Protein AF-A0A1E5FD04-F1 (afdb_monomer)

Mean predicted aligned error: 18.06 Å

InterPro domains:
  IPR021104 KfrA, N-terminal DNA-binding domain [PF11740] (7-136)

Organism: NCBI:txid1191305

Solvent-accessible surface area (backbone atoms only — not comparable to full-atom values): 16686 Å² total; per-residue (Å²): 129,66,72,65,68,53,42,54,55,51,43,50,54,46,50,54,34,49,75,72,72,44,88,79,41,70,70,60,52,45,73,80,35,87,91,57,89,51,6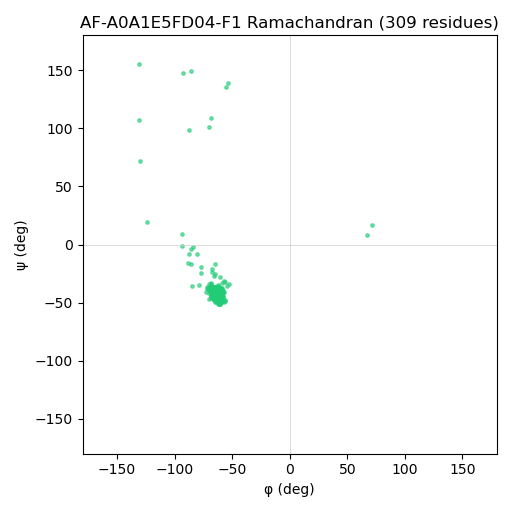4,70,62,50,44,52,41,50,51,48,44,48,51,51,48,54,48,49,51,51,48,50,44,63,72,67,73,54,55,72,69,55,55,52,52,49,50,53,48,50,52,50,51,51,51,51,50,51,52,50,53,48,50,52,51,50,51,51,48,53,52,50,53,52,51,50,54,52,49,52,55,50,50,55,49,48,54,54,50,52,53,52,52,53,50,50,54,52,52,52,53,50,53,52,50,54,49,55,50,50,51,54,53,49,52,53,50,50,53,52,50,52,53,54,50,52,51,51,54,50,52,52,51,53,52,48,55,50,52,52,50,52,50,53,52,52,49,53,51,50,54,50,50,53,52,52,47,55,55,49,52,55,50,50,53,53,51,50,53,51,53,52,52,51,52,53,51,50,51,53,49,52,54,51,50,53,50,52,51,53,51,51,51,52,50,51,52,50,51,54,51,52,50,55,51,48,55,51,50,51,54,51,50,56,50,48,52,53,51,49,52,53,49,53,53,50,48,53,53,51,48,51,53,49,52,53,49,50,50,51,49,53,51,53,51,49,53,50,51,50,52,50,51,51,50,50,52,50,51,52,53,48,54,53,50,52,53,50,51,54,52,50,52,59,53,52,62,64,65,67,79,80,121

pLDDT: mean 87.4, std 12.25, range [48.84, 98.62]

Sequence (311 aa):
MSTDRMQERVNEICNDLYSKGEKVSVRVILTYLPDVSSTSTVHKYYANWRKELEANEKSLYDKLGFSSEFTQMFMKEISRFSVEAEQRYKGIAEEANEQRDAAIDELSKMEDRLHKQNAVVEQQGKDITQLKGELTQRERTHEAEMSKLEQSQHVLVTELRQRITQLEKELTESTRTNETLRTELAKSELKLESNQDYVNEVKAKQQALEEQSSTLQSENQSLSQQVTKLSTQLEGSTSVVSTLEKRVTDFETQHTALQSRATEMETHYKATLSELSEAKSQLQNQSQKIGSLEEINQQHKRYIDKLEEAS

Structure (mmCIF, N/CA/C/O backbone):
data_AF-A0A1E5FD04-F1
#
_entry.id   AF-A0A1E5FD04-F1
#
loop_
_atom_site.group_PDB
_atom_site.id
_atom_site.type_symbol
_atom_site.label_atom_id
_atom_site.label_alt_id
_atom_site.label_comp_id
_atom_site.label_asym_id
_atom_site.label_entity_id
_atom_site.label_seq_id
_atom_site.pdbx_PDB_ins_code
_atom_site.Cartn_x
_atom_site.Cartn_y
_atom_site.Cartn_z
_atom_site.occupancy
_atom_site.B_iso_or_equiv
_atom_site.auth_seq_id
_atom_site.auth_comp_id
_atom_site.auth_asym_id
_atom_site.auth_atom_id
_atom_site.pdbx_PDB_model_num
ATOM 1 N N . MET A 1 1 ? 95.050 35.439 -114.264 1.00 48.84 1 MET A N 1
ATOM 2 C CA . MET A 1 1 ? 94.947 34.039 -113.796 1.00 48.84 1 MET A CA 1
ATOM 3 C C . MET A 1 1 ? 95.128 33.132 -115.001 1.00 48.84 1 MET A C 1
ATOM 5 O O . MET A 1 1 ? 94.487 33.410 -116.008 1.00 48.84 1 MET A O 1
ATOM 9 N N . SER A 1 2 ? 96.007 32.124 -114.937 1.00 51.72 2 SER A N 1
ATOM 10 C CA . SER A 1 2 ? 96.140 31.130 -116.016 1.00 51.72 2 SER A CA 1
ATOM 11 C C . SER A 1 2 ? 94.789 30.482 -116.299 1.00 51.72 2 SER A C 1
ATOM 13 O O . SER A 1 2 ? 94.072 30.128 -115.364 1.00 51.72 2 SER A O 1
ATOM 15 N N . THR A 1 3 ? 94.448 30.348 -117.576 1.00 60.03 3 THR A N 1
ATOM 16 C CA . THR A 1 3 ? 93.166 29.820 -118.063 1.00 60.03 3 THR A CA 1
ATOM 17 C C . THR A 1 3 ? 92.856 28.406 -117.556 1.00 60.03 3 THR A C 1
ATOM 19 O O . THR A 1 3 ? 91.694 28.127 -117.279 1.00 60.03 3 THR A O 1
ATOM 22 N N . ASP A 1 4 ? 93.870 27.563 -117.324 1.00 62.56 4 ASP A N 1
ATOM 23 C CA . ASP A 1 4 ? 93.690 26.193 -116.802 1.00 62.56 4 ASP A CA 1
ATOM 24 C C . ASP A 1 4 ? 93.171 26.148 -115.362 1.00 62.56 4 ASP A C 1
ATOM 26 O O . ASP A 1 4 ? 92.259 25.390 -115.045 1.00 62.56 4 ASP A O 1
ATOM 30 N N . ARG A 1 5 ? 93.660 27.042 -114.494 1.00 76.19 5 ARG A N 1
ATOM 31 C CA . ARG A 1 5 ? 93.295 27.054 -113.066 1.00 76.19 5 ARG A CA 1
ATOM 32 C C . ARG A 1 5 ? 91.824 27.429 -112.831 1.00 76.19 5 ARG A C 1
ATOM 34 O O . ARG A 1 5 ? 91.272 27.161 -111.769 1.00 76.19 5 ARG A O 1
ATOM 41 N N . MET A 1 6 ? 91.195 28.088 -113.809 1.00 74.81 6 MET A N 1
ATOM 42 C CA . MET A 1 6 ? 89.772 28.439 -113.771 1.00 74.81 6 MET A CA 1
ATOM 43 C C . MET A 1 6 ? 88.882 27.291 -114.275 1.00 74.81 6 MET A C 1
ATOM 45 O O . MET A 1 6 ? 87.804 27.091 -113.721 1.00 74.81 6 MET A O 1
ATOM 49 N N . GLN A 1 7 ? 89.329 26.520 -115.275 1.00 79.38 7 GLN A N 1
ATOM 50 C CA . GLN A 1 7 ? 88.619 25.321 -115.744 1.00 79.38 7 GLN A CA 1
ATOM 51 C C . GLN A 1 7 ? 88.549 24.259 -114.635 1.00 79.38 7 GLN A C 1
ATOM 53 O O . GLN A 1 7 ? 87.472 23.727 -114.391 1.00 79.38 7 GLN A O 1
ATOM 58 N N . GLU A 1 8 ? 89.646 24.011 -113.910 1.00 79.62 8 GLU A N 1
ATOM 59 C CA . GLU A 1 8 ? 89.679 23.047 -112.793 1.00 79.62 8 GLU A CA 1
ATOM 60 C C . GLU A 1 8 ? 88.686 23.403 -111.679 1.00 79.62 8 GLU A C 1
ATOM 62 O O . GLU A 1 8 ? 87.905 22.561 -111.247 1.00 79.62 8 GLU A O 1
ATOM 67 N N . ARG A 1 9 ? 88.638 24.677 -111.271 1.00 81.00 9 ARG A N 1
ATOM 68 C CA . ARG A 1 9 ? 87.737 25.141 -110.206 1.00 81.00 9 ARG A CA 1
ATOM 69 C C . ARG A 1 9 ? 86.262 25.064 -110.612 1.00 81.00 9 ARG A C 1
ATOM 71 O O . ARG A 1 9 ? 85.412 24.721 -109.796 1.00 81.00 9 ARG A O 1
ATOM 78 N N . VAL A 1 10 ? 85.949 25.362 -111.877 1.00 81.88 10 VAL A N 1
ATOM 79 C CA . VAL A 1 10 ? 84.596 25.161 -112.422 1.00 81.88 10 VAL A CA 1
ATOM 80 C C . VAL A 1 10 ? 84.256 23.669 -112.463 1.00 81.88 10 VAL A C 1
ATOM 82 O O . VAL A 1 10 ? 83.154 23.310 -112.059 1.00 81.88 10 VAL A O 1
ATOM 85 N N . ASN A 1 11 ? 85.189 22.804 -112.871 1.00 82.94 11 ASN A N 1
ATOM 86 C CA . ASN A 1 11 ? 84.992 21.353 -112.893 1.00 82.94 11 ASN A CA 1
ATOM 87 C C . ASN A 1 11 ? 84.735 20.787 -111.484 1.00 82.94 11 ASN A C 1
ATOM 89 O O . ASN A 1 11 ? 83.821 19.985 -111.322 1.00 82.94 11 ASN A O 1
ATOM 93 N N . GLU A 1 12 ? 85.475 21.224 -110.461 1.00 83.25 12 GLU A N 1
ATOM 94 C CA . GLU A 1 12 ? 85.270 20.811 -109.062 1.00 83.25 12 GLU A CA 1
ATOM 95 C C . GLU A 1 12 ? 83.881 21.190 -108.538 1.00 83.25 12 GLU A C 1
ATOM 97 O O . GLU A 1 12 ? 83.176 20.338 -108.001 1.00 83.25 12 GLU A O 1
ATOM 102 N N . ILE A 1 13 ? 83.455 22.441 -108.748 1.00 81.81 13 ILE A N 1
ATOM 103 C CA . ILE A 1 13 ? 82.122 22.912 -108.336 1.00 81.81 13 ILE A CA 1
ATOM 104 C C . ILE A 1 13 ? 81.032 22.122 -109.063 1.00 81.81 13 ILE A C 1
ATOM 106 O O . ILE A 1 13 ? 80.048 21.704 -108.455 1.00 81.81 13 ILE A O 1
ATOM 110 N N . CYS A 1 14 ? 81.199 21.901 -110.368 1.00 81.94 14 CYS A N 1
ATOM 111 C CA . CYS A 1 14 ? 80.221 21.153 -111.144 1.00 81.94 14 CYS A CA 1
ATOM 112 C C . CYS A 1 14 ? 80.163 19.678 -110.718 1.00 81.94 14 CYS A C 1
ATOM 114 O O . CYS A 1 14 ? 79.067 19.134 -110.625 1.00 81.94 14 CYS A O 1
ATOM 116 N N . ASN A 1 15 ? 81.299 19.049 -110.402 1.00 82.12 15 ASN A N 1
ATOM 117 C CA . ASN A 1 15 ? 81.352 17.671 -109.911 1.00 82.12 15 ASN A CA 1
ATOM 118 C C . ASN A 1 15 ? 80.729 17.526 -108.512 1.00 82.12 15 ASN A C 1
ATOM 120 O O . ASN A 1 15 ? 79.992 16.568 -108.286 1.00 82.12 15 ASN A O 1
ATOM 124 N N . ASP A 1 16 ? 80.968 18.469 -107.594 1.00 82.44 16 ASP A N 1
ATOM 125 C CA . ASP A 1 16 ? 80.357 18.465 -106.255 1.00 82.44 16 ASP A CA 1
ATOM 126 C C . ASP A 1 16 ? 78.828 18.586 -106.345 1.00 82.44 16 ASP A C 1
ATOM 128 O O . ASP A 1 16 ? 78.103 17.741 -105.816 1.00 82.44 16 ASP A O 1
ATOM 132 N N . LEU A 1 17 ? 78.331 19.564 -107.111 1.00 80.50 17 LEU A N 1
ATOM 133 C CA . LEU A 1 17 ? 76.895 19.744 -107.353 1.00 80.50 17 LEU A CA 1
ATOM 134 C C . LEU A 1 17 ? 76.267 18.527 -108.052 1.00 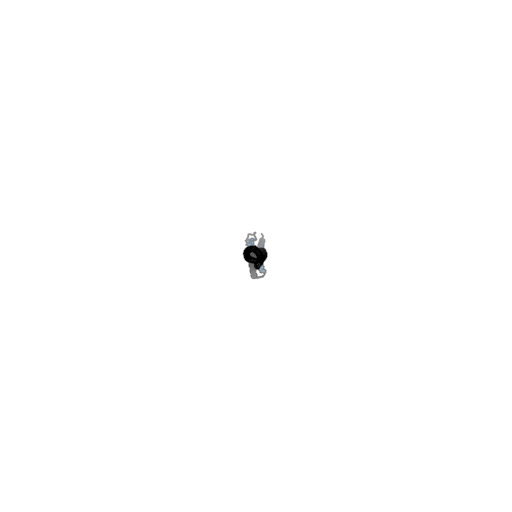80.50 17 LEU A C 1
ATOM 136 O O . LEU A 1 17 ? 75.174 18.099 -107.680 1.00 80.50 17 LEU A O 1
ATOM 140 N N . TYR A 1 18 ? 76.968 17.934 -109.024 1.00 80.44 18 TYR A N 1
ATOM 141 C CA . TYR A 1 18 ? 76.504 16.735 -109.724 1.00 80.44 18 TYR A CA 1
ATOM 142 C C . TYR A 1 18 ? 76.426 15.519 -108.788 1.00 80.44 18 TYR A C 1
ATOM 144 O O . TYR A 1 18 ? 75.428 14.802 -108.799 1.00 80.44 18 TYR A O 1
ATOM 152 N N . SER A 1 19 ? 77.425 15.319 -107.918 1.00 74.62 19 SER A N 1
ATOM 153 C CA . SER A 1 19 ? 77.452 14.211 -106.948 1.00 74.62 19 SER A CA 1
ATOM 154 C C . SER A 1 19 ? 76.363 14.299 -105.873 1.00 74.62 19 SER A C 1
ATOM 156 O O . SER A 1 19 ? 75.902 13.272 -105.378 1.00 74.62 19 SER A O 1
ATOM 158 N N . LYS A 1 20 ? 75.907 15.514 -105.550 1.00 74.94 20 LYS A N 1
ATOM 159 C CA . LYS A 1 20 ? 74.798 15.776 -104.618 1.00 74.94 20 LYS A CA 1
ATOM 160 C C . LYS A 1 20 ? 73.419 15.679 -105.282 1.00 74.94 20 LYS A C 1
ATOM 162 O O . LYS A 1 20 ? 72.409 15.836 -104.604 1.00 74.94 20 LYS A O 1
ATOM 167 N N . GLY A 1 21 ? 73.363 15.419 -106.593 1.00 66.81 21 GLY A N 1
ATOM 168 C CA . GLY A 1 21 ? 72.117 15.350 -107.359 1.00 66.81 21 GLY A CA 1
ATOM 169 C C . GLY A 1 21 ? 71.446 16.712 -107.583 1.00 66.81 21 GLY A C 1
ATOM 170 O O . GLY A 1 21 ? 70.268 16.767 -107.939 1.00 66.81 21 GLY A O 1
ATOM 171 N N . GLU A 1 22 ? 72.171 17.818 -107.387 1.00 73.94 22 GLU A N 1
ATOM 172 C CA . GLU A 1 22 ? 71.657 19.175 -107.575 1.00 73.94 22 GLU A CA 1
ATOM 173 C C . GLU A 1 22 ? 71.786 19.640 -109.039 1.00 73.94 22 GLU A C 1
ATOM 175 O O . GLU A 1 22 ? 72.696 19.256 -109.779 1.00 73.94 22 GLU A O 1
ATOM 180 N N . LYS A 1 23 ? 70.868 20.507 -109.497 1.00 74.81 23 LYS A N 1
ATOM 181 C CA . LYS A 1 23 ? 70.876 21.009 -110.884 1.00 74.81 23 LYS A CA 1
ATOM 182 C C . LYS A 1 23 ? 72.047 21.966 -111.130 1.00 74.81 23 LYS A C 1
ATOM 184 O O . LYS A 1 23 ? 71.959 23.163 -110.846 1.00 74.81 23 LYS A O 1
ATOM 189 N N . VAL A 1 24 ? 73.100 21.461 -111.771 1.00 77.88 24 VAL A N 1
ATOM 190 C CA . VAL A 1 24 ? 74.251 22.261 -112.212 1.00 77.88 24 VAL A CA 1
ATOM 191 C C . VAL A 1 24 ? 73.840 23.222 -113.338 1.00 77.88 24 VAL A C 1
ATOM 193 O O . VAL A 1 24 ? 73.587 22.808 -114.471 1.00 77.88 24 VAL A O 1
ATOM 196 N N . SER A 1 25 ? 73.784 24.524 -113.050 1.00 80.62 25 SER A N 1
ATOM 197 C CA . SER A 1 25 ? 73.527 25.579 -114.042 1.00 80.62 25 SER A CA 1
ATOM 198 C C . SER A 1 25 ? 74.548 26.707 -113.925 1.00 80.62 25 SER A C 1
ATOM 200 O O . SER A 1 25 ? 75.080 26.954 -112.845 1.00 80.62 25 SER A O 1
ATOM 202 N N . VAL A 1 26 ? 74.778 27.453 -115.013 1.00 77.75 26 VAL A N 1
ATOM 203 C CA . VAL A 1 26 ? 75.724 28.592 -115.042 1.00 77.75 26 VAL A CA 1
ATOM 204 C C . VAL A 1 26 ? 75.445 29.598 -113.919 1.00 77.75 26 VAL A C 1
ATOM 206 O O . VAL A 1 26 ? 76.372 30.163 -113.346 1.00 77.75 26 VAL A O 1
ATOM 209 N N . ARG A 1 27 ? 74.169 29.778 -113.554 1.00 76.31 27 ARG A N 1
ATOM 210 C CA . ARG A 1 27 ? 73.739 30.678 -112.477 1.00 76.31 27 ARG A CA 1
ATOM 211 C C . ARG A 1 27 ? 74.140 30.177 -111.088 1.00 76.31 27 ARG A C 1
ATOM 213 O O . ARG A 1 27 ? 74.561 30.983 -110.269 1.00 76.31 27 ARG A O 1
ATOM 220 N N . VAL A 1 28 ? 74.029 28.870 -110.851 1.00 78.94 28 VAL A N 1
ATOM 221 C CA . VAL A 1 28 ? 74.454 28.225 -109.596 1.00 78.94 28 VAL A CA 1
ATOM 222 C C . VAL A 1 28 ? 75.982 28.206 -109.506 1.00 78.94 28 VAL A C 1
ATOM 224 O O . VAL A 1 28 ? 76.549 28.473 -108.458 1.00 78.94 28 VAL A O 1
ATOM 227 N N . ILE A 1 29 ? 76.691 28.001 -110.615 1.00 79.38 29 ILE A N 1
ATOM 228 C CA . ILE A 1 29 ? 78.162 28.036 -110.617 1.00 79.38 29 ILE A CA 1
ATOM 229 C C . ILE A 1 29 ? 78.684 29.445 -110.291 1.00 79.38 29 ILE A C 1
ATOM 231 O O . ILE A 1 29 ? 79.629 29.587 -109.517 1.00 79.38 29 ILE A O 1
ATOM 235 N N . LEU A 1 30 ? 78.039 30.494 -110.819 1.00 77.81 30 LEU A N 1
ATOM 236 C CA . LEU A 1 30 ? 78.362 31.892 -110.505 1.00 77.81 30 LEU A CA 1
ATOM 237 C C . LEU A 1 30 ? 78.226 32.214 -109.006 1.00 77.81 30 LEU A C 1
ATOM 239 O O . LEU A 1 30 ? 79.017 33.002 -108.497 1.00 77.81 30 LEU A O 1
ATOM 243 N N . THR A 1 31 ? 77.291 31.588 -108.274 1.00 79.75 31 THR A N 1
ATOM 244 C CA . THR A 1 31 ? 77.178 31.799 -106.816 1.00 79.75 31 THR A CA 1
ATOM 245 C C . THR A 1 31 ? 78.364 31.246 -106.023 1.00 79.75 31 THR A C 1
ATOM 247 O O . THR A 1 31 ? 78.657 31.763 -104.949 1.00 79.75 31 THR A O 1
ATOM 250 N N . TYR A 1 32 ? 79.094 30.264 -106.560 1.00 77.12 32 TYR A N 1
ATOM 251 C CA . TYR A 1 32 ? 80.305 29.708 -105.942 1.00 77.12 32 TYR A CA 1
ATOM 252 C C . TYR A 1 32 ? 81.606 30.377 -106.439 1.00 77.12 32 TYR A C 1
ATOM 254 O O . TYR A 1 32 ? 82.693 30.043 -105.965 1.00 77.12 32 TYR A O 1
ATOM 262 N N . LEU A 1 33 ? 81.514 31.341 -107.369 1.00 75.62 33 LEU A N 1
ATOM 263 C CA . LEU A 1 33 ? 82.644 32.078 -107.952 1.00 75.62 33 LEU A CA 1
ATOM 264 C C . LEU A 1 33 ? 82.407 33.602 -107.909 1.00 75.62 33 LEU A C 1
ATOM 266 O O . LEU A 1 33 ? 82.208 34.225 -108.954 1.00 75.62 33 LEU A O 1
ATOM 270 N N . PRO A 1 34 ? 82.475 34.236 -106.722 1.00 71.62 34 PRO A N 1
ATOM 271 C CA . PRO A 1 34 ? 82.246 35.678 -106.572 1.00 71.62 34 PRO A CA 1
ATOM 272 C C . PRO A 1 34 ? 83.293 36.554 -107.290 1.00 71.62 34 PRO A C 1
ATOM 274 O O . PRO A 1 34 ? 83.047 37.730 -107.546 1.00 71.62 34 PRO A O 1
ATOM 277 N N . ASP A 1 35 ? 84.438 35.977 -107.663 1.00 69.44 35 ASP A N 1
ATOM 278 C CA . ASP A 1 35 ? 85.591 36.678 -108.243 1.00 69.44 35 ASP A CA 1
ATOM 279 C C . ASP A 1 35 ? 85.493 36.861 -109.777 1.00 69.44 35 ASP A C 1
ATOM 281 O O . ASP A 1 35 ? 86.373 37.464 -110.396 1.00 69.44 35 ASP A O 1
ATOM 285 N N . VAL A 1 36 ? 84.448 36.319 -110.423 1.00 70.62 36 VAL A N 1
ATOM 286 C CA . VAL A 1 36 ? 84.267 36.317 -111.886 1.00 70.62 36 VAL A CA 1
ATOM 287 C C . VAL A 1 36 ? 82.861 36.802 -112.247 1.00 70.62 36 VAL A C 1
ATOM 289 O O . VAL A 1 36 ? 81.887 36.073 -112.113 1.00 70.62 36 VAL A O 1
ATOM 292 N N . SER A 1 37 ? 82.751 38.019 -112.787 1.00 63.69 37 SER A N 1
ATOM 293 C CA . SER A 1 37 ? 81.467 38.614 -113.206 1.00 63.69 37 SER A CA 1
ATOM 294 C C . SER A 1 37 ? 81.050 38.274 -114.643 1.00 63.69 37 SER A C 1
ATOM 296 O O . SER A 1 37 ? 79.942 38.593 -115.073 1.00 63.69 37 SER A O 1
ATOM 298 N N . SER A 1 38 ? 81.932 37.634 -115.414 1.00 74.50 38 SER A N 1
ATOM 299 C CA . SER A 1 38 ? 81.692 37.335 -116.824 1.00 74.50 38 SER A CA 1
ATOM 300 C C . SER A 1 38 ? 80.956 36.006 -116.994 1.00 74.50 38 SER A C 1
ATOM 302 O O . SER A 1 38 ? 81.564 34.930 -117.018 1.00 74.50 38 SER A O 1
ATOM 304 N N . THR A 1 39 ? 79.636 36.086 -117.176 1.00 74.81 39 THR A N 1
ATOM 305 C CA . THR A 1 39 ? 78.772 34.938 -117.497 1.00 74.81 39 THR A CA 1
ATOM 306 C C . THR A 1 39 ? 79.260 34.179 -118.731 1.00 74.81 39 THR A C 1
ATOM 308 O O . THR A 1 39 ? 79.192 32.954 -118.761 1.00 74.81 39 THR A O 1
ATOM 311 N N . SER A 1 40 ? 79.800 34.873 -119.737 1.00 74.00 40 SER A N 1
ATOM 312 C CA . SER A 1 40 ? 80.336 34.247 -120.954 1.00 74.00 40 SER A CA 1
ATOM 313 C C . SER A 1 40 ? 81.605 33.432 -120.685 1.00 74.00 40 SER A C 1
ATOM 315 O O . SER A 1 40 ? 81.802 32.382 -121.299 1.00 74.00 40 SER A O 1
ATOM 317 N N . THR A 1 41 ? 82.429 33.855 -119.723 1.00 75.88 41 THR A N 1
ATOM 318 C CA . THR A 1 41 ? 83.629 33.123 -119.295 1.00 75.88 41 THR A CA 1
ATOM 319 C C . THR A 1 41 ? 83.254 31.838 -118.553 1.00 75.88 41 THR A C 1
ATOM 321 O O . THR A 1 41 ? 83.763 30.772 -118.894 1.00 75.88 41 THR A O 1
ATOM 324 N N . VAL A 1 42 ? 82.316 31.904 -117.599 1.00 78.69 42 VAL A N 1
ATOM 325 C CA . VAL A 1 42 ? 81.820 30.716 -116.874 1.00 78.69 42 VAL A CA 1
ATOM 326 C C . VAL A 1 42 ? 81.073 29.773 -117.814 1.00 78.69 42 VAL A C 1
ATOM 328 O O . VAL A 1 42 ? 81.278 28.566 -117.751 1.00 78.69 42 VAL A O 1
ATOM 331 N N . HIS A 1 43 ? 80.267 30.299 -118.741 1.00 81.75 43 HIS A N 1
ATOM 332 C CA . HIS A 1 43 ? 79.563 29.483 -119.729 1.00 81.75 43 HIS A CA 1
ATOM 333 C C . HIS A 1 43 ? 80.534 28.716 -120.634 1.00 81.75 43 HIS A C 1
ATOM 335 O O . HIS A 1 43 ? 80.254 27.573 -120.980 1.00 81.75 43 HIS A O 1
ATOM 341 N N . LYS A 1 44 ? 81.684 29.298 -121.004 1.00 82.19 44 LYS A N 1
ATOM 342 C CA . LYS A 1 44 ? 82.715 28.591 -121.780 1.00 82.19 44 LYS A CA 1
ATOM 343 C C . LYS A 1 44 ? 83.288 27.403 -121.001 1.00 82.19 44 LYS A C 1
ATOM 345 O O . LYS A 1 44 ? 83.361 26.311 -121.554 1.00 82.19 44 LYS A O 1
ATOM 350 N N . TYR A 1 45 ? 83.647 27.600 -119.732 1.00 82.19 45 TYR A N 1
ATOM 351 C CA . TYR A 1 45 ? 84.202 26.537 -118.886 1.00 82.19 45 TYR A CA 1
ATOM 352 C C . TYR A 1 45 ? 83.155 25.478 -118.507 1.00 82.19 45 TYR A C 1
ATOM 354 O O . TYR A 1 45 ? 83.458 24.294 -118.577 1.00 82.19 45 TYR A O 1
ATOM 362 N N . TYR A 1 46 ? 81.911 25.875 -118.217 1.00 83.06 46 TYR A N 1
ATOM 363 C CA . TYR A 1 46 ? 80.780 24.963 -118.006 1.00 83.06 46 TYR A CA 1
ATOM 364 C C . TYR A 1 46 ? 80.435 24.173 -119.271 1.00 83.06 46 TYR A C 1
ATOM 366 O O . TYR A 1 46 ? 80.158 22.984 -119.189 1.00 83.06 46 TYR A O 1
ATOM 374 N N . ALA A 1 47 ? 80.477 24.799 -120.451 1.00 82.50 47 ALA A N 1
ATOM 375 C CA . ALA A 1 47 ? 80.277 24.094 -121.714 1.00 82.50 47 ALA A CA 1
ATOM 376 C C . ALA A 1 47 ? 81.405 23.090 -121.982 1.00 82.50 47 ALA A C 1
ATOM 378 O O . ALA A 1 47 ? 81.128 21.999 -122.468 1.00 82.50 47 ALA A O 1
ATOM 379 N N . ASN A 1 48 ? 82.652 23.427 -121.633 1.00 82.38 48 ASN A N 1
ATOM 380 C CA . ASN A 1 48 ? 83.775 22.490 -121.696 1.00 82.38 48 ASN A CA 1
ATOM 381 C C . ASN A 1 48 ? 83.610 21.339 -120.697 1.00 82.38 48 ASN A C 1
ATOM 383 O O . ASN A 1 48 ? 83.710 20.193 -121.110 1.00 82.38 48 ASN A O 1
ATOM 387 N N . TRP A 1 49 ? 83.274 21.624 -119.434 1.00 85.69 49 TRP A N 1
ATOM 388 C CA . TRP A 1 49 ? 82.991 20.609 -118.412 1.00 85.69 49 TRP A CA 1
ATOM 389 C C . TRP A 1 49 ? 81.847 19.697 -118.840 1.00 85.69 49 TRP A C 1
ATOM 391 O O . TRP A 1 49 ? 81.951 18.486 -118.747 1.00 85.69 49 TRP A O 1
ATOM 401 N N . ARG A 1 50 ? 80.765 20.267 -119.375 1.00 81.44 50 ARG A N 1
ATOM 402 C CA . ARG A 1 50 ? 79.623 19.508 -119.882 1.00 81.44 50 ARG A CA 1
ATOM 403 C C . ARG A 1 50 ? 80.013 18.644 -121.075 1.00 81.44 50 ARG A C 1
ATOM 405 O O . ARG A 1 50 ? 79.565 17.512 -121.164 1.00 81.44 50 ARG A O 1
ATOM 412 N N . LYS A 1 51 ? 80.869 19.146 -121.966 1.00 81.62 51 LYS A N 1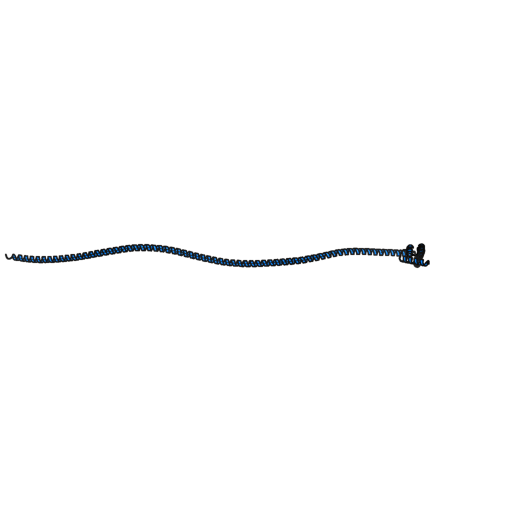
ATOM 413 C CA . LYS A 1 51 ? 81.400 18.374 -123.094 1.00 81.62 51 LYS A CA 1
ATOM 414 C C . LYS A 1 51 ? 82.353 17.269 -122.629 1.00 81.62 51 LYS A C 1
ATOM 416 O O . LYS A 1 51 ? 82.337 16.195 -123.216 1.00 81.62 51 LYS A O 1
ATOM 421 N N . GLU A 1 52 ? 83.149 17.508 -121.588 1.00 78.75 52 GLU A N 1
ATOM 422 C CA . GLU A 1 52 ? 83.993 16.502 -120.928 1.00 78.75 52 GLU A CA 1
ATOM 423 C C . GLU A 1 52 ? 83.155 15.461 -120.186 1.00 78.75 52 GLU A C 1
ATOM 425 O O . GLU A 1 52 ? 83.461 14.280 -120.278 1.00 78.75 52 GLU A O 1
ATOM 430 N N . LEU A 1 53 ? 82.076 15.867 -119.518 1.00 79.12 53 LEU A N 1
ATOM 431 C CA . LEU A 1 53 ? 81.125 14.983 -118.854 1.00 79.12 53 LEU A CA 1
ATOM 432 C C . LEU A 1 53 ? 80.400 14.118 -119.885 1.00 79.12 53 LEU A C 1
ATOM 434 O O . LEU A 1 53 ? 80.422 12.905 -119.757 1.00 79.12 53 LEU A O 1
ATOM 438 N N . GLU A 1 54 ? 79.855 14.712 -120.950 1.00 75.06 54 GLU A N 1
ATOM 439 C CA . GLU A 1 54 ? 79.208 13.986 -122.050 1.00 75.06 54 GLU A CA 1
ATOM 440 C C . GLU A 1 54 ? 80.208 13.066 -122.774 1.00 75.06 54 GLU A C 1
ATOM 442 O O . GLU A 1 54 ? 79.852 11.958 -123.167 1.00 75.06 54 GLU A O 1
ATOM 447 N N . ALA A 1 55 ? 81.475 13.471 -122.925 1.00 76.06 55 ALA A N 1
ATOM 448 C CA . ALA A 1 55 ? 82.524 12.621 -123.492 1.00 76.06 55 ALA A CA 1
ATOM 449 C C . ALA A 1 55 ? 82.955 11.495 -122.538 1.00 76.06 55 ALA A C 1
ATOM 451 O O . ALA A 1 55 ? 83.231 10.390 -123.001 1.00 76.06 55 ALA A O 1
ATOM 452 N N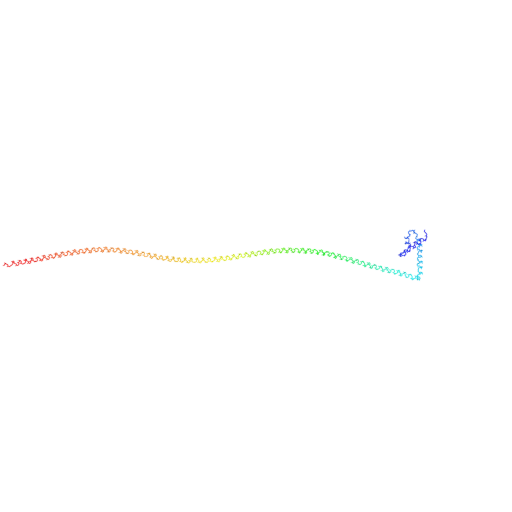 . ASN A 1 56 ? 83.002 11.744 -121.228 1.00 70.88 56 ASN A N 1
ATOM 453 C CA . ASN A 1 56 ? 83.333 10.751 -120.212 1.00 70.88 56 ASN A CA 1
ATOM 454 C C . ASN A 1 56 ? 82.183 9.757 -120.021 1.00 70.88 56 ASN A C 1
ATOM 456 O O . ASN A 1 56 ? 82.428 8.561 -119.964 1.00 70.88 56 ASN A O 1
ATOM 460 N N . GLU A 1 57 ? 80.935 10.225 -120.028 1.00 68.44 57 GLU A N 1
ATOM 461 C CA . GLU A 1 57 ? 79.731 9.397 -120.079 1.00 68.44 57 GLU A CA 1
ATOM 462 C C . GLU A 1 57 ? 79.730 8.550 -121.350 1.00 68.44 57 GLU A C 1
ATOM 464 O O . GLU A 1 57 ? 79.628 7.334 -121.260 1.00 68.44 57 GLU A O 1
ATOM 469 N N . LYS A 1 58 ? 79.975 9.143 -122.526 1.00 67.12 58 LYS A N 1
ATOM 470 C CA . LYS A 1 58 ? 80.056 8.405 -123.798 1.00 67.12 58 LYS A CA 1
ATOM 471 C C . LYS A 1 58 ? 81.202 7.386 -123.834 1.00 67.12 58 LYS A C 1
ATOM 473 O O . LYS A 1 58 ? 81.007 6.278 -124.316 1.00 67.12 58 LYS A O 1
ATOM 478 N N . SER A 1 59 ? 82.359 7.724 -123.266 1.00 68.62 59 SER A N 1
ATOM 479 C CA . SER A 1 59 ? 83.499 6.816 -123.073 1.00 68.62 59 SER A CA 1
ATOM 480 C C . SER A 1 59 ? 83.169 5.677 -122.104 1.00 68.62 59 SER A C 1
ATOM 482 O O . SER A 1 59 ? 83.470 4.522 -122.387 1.00 68.62 59 SER A O 1
ATOM 484 N N . LEU A 1 60 ? 82.504 5.971 -120.983 1.00 62.88 60 LEU A N 1
ATOM 485 C CA . LEU A 1 60 ? 82.010 4.971 -120.035 1.00 62.88 60 LEU A CA 1
ATOM 486 C C . LEU A 1 60 ? 80.974 4.052 -120.694 1.00 62.88 60 LEU A C 1
ATOM 488 O O . LEU A 1 60 ? 81.035 2.841 -120.491 1.00 62.88 60 LEU A O 1
ATOM 492 N N . TYR A 1 61 ? 80.083 4.598 -121.525 1.00 64.69 61 TYR A N 1
ATOM 493 C CA . TYR A 1 61 ? 79.070 3.845 -122.266 1.00 64.69 61 TYR A CA 1
ATOM 494 C C . TYR A 1 61 ? 79.688 2.907 -123.308 1.00 64.69 61 TYR A C 1
ATOM 496 O O . TYR A 1 61 ? 79.305 1.739 -123.353 1.00 64.69 61 TYR A O 1
ATOM 504 N N . ASP A 1 62 ? 80.696 3.359 -124.058 1.00 64.56 62 ASP A N 1
ATOM 505 C CA . ASP A 1 62 ? 81.439 2.503 -124.995 1.00 64.56 62 ASP A CA 1
ATOM 506 C C . ASP A 1 62 ? 82.264 1.429 -124.259 1.00 64.56 62 ASP A C 1
ATOM 508 O O . ASP A 1 62 ? 82.369 0.289 -124.714 1.00 64.56 62 ASP A O 1
ATOM 512 N N . LYS A 1 63 ? 82.822 1.754 -123.084 1.00 64.38 63 LYS A N 1
ATOM 513 C CA . LYS A 1 63 ? 83.675 0.848 -122.292 1.00 64.38 63 LYS A CA 1
ATOM 514 C C . LYS A 1 63 ? 82.892 -0.225 -121.530 1.00 64.38 63 LYS A C 1
ATOM 516 O O . LYS A 1 63 ? 83.445 -1.280 -121.230 1.00 64.38 63 LYS A O 1
ATOM 521 N N . LEU A 1 64 ? 81.617 0.028 -121.236 1.00 62.28 64 LEU A N 1
ATOM 522 C CA . LEU A 1 64 ? 80.687 -0.940 -120.648 1.00 62.28 64 LEU A CA 1
ATOM 523 C C . LEU A 1 64 ? 80.107 -1.915 -121.690 1.00 62.28 64 LEU A C 1
ATOM 525 O O . LEU A 1 64 ? 79.467 -2.889 -121.304 1.00 62.28 64 LEU A O 1
ATOM 529 N N . GLY A 1 65 ? 80.351 -1.700 -122.991 1.00 60.41 65 GLY A N 1
ATOM 530 C CA . GLY A 1 65 ? 80.033 -2.651 -124.066 1.00 60.41 65 GLY A CA 1
ATOM 531 C C . GLY A 1 65 ? 78.538 -2.897 -124.307 1.00 60.41 65 GLY A C 1
ATOM 532 O O . GLY A 1 65 ? 78.180 -3.785 -125.081 1.00 60.41 65 GLY A O 1
ATOM 533 N N . PHE A 1 66 ? 77.659 -2.133 -123.656 1.00 64.44 66 PHE A N 1
ATOM 534 C CA . PHE A 1 66 ? 76.215 -2.219 -123.834 1.00 64.44 66 PHE A CA 1
ATOM 535 C C . PHE A 1 66 ? 75.732 -1.229 -124.898 1.00 64.44 66 PHE A C 1
ATOM 537 O O . PHE A 1 66 ? 76.273 -0.136 -125.044 1.00 64.44 66 PHE A O 1
ATOM 544 N N . SER A 1 67 ? 74.677 -1.599 -125.629 1.00 65.06 67 SER A N 1
ATOM 545 C CA . SER A 1 67 ? 73.993 -0.688 -126.556 1.00 65.06 67 SER A CA 1
ATOM 546 C C . SER A 1 67 ? 73.583 0.602 -125.834 1.00 65.06 67 SER A C 1
ATOM 548 O O . SER A 1 67 ? 73.074 0.542 -124.712 1.00 65.06 67 SER A O 1
ATOM 550 N N . SER A 1 68 ? 73.747 1.766 -126.473 1.00 64.94 68 SER A N 1
ATOM 551 C CA . SER A 1 68 ? 73.309 3.045 -125.895 1.00 64.94 68 SER A CA 1
ATOM 552 C C . SER A 1 68 ? 71.820 3.037 -125.535 1.00 64.94 68 SER A C 1
ATOM 554 O O . SER A 1 68 ? 71.424 3.641 -124.541 1.00 64.94 68 SER A O 1
ATOM 556 N N . GLU A 1 69 ? 71.012 2.298 -126.301 1.00 68.25 69 GLU A N 1
ATOM 557 C CA . GLU A 1 69 ? 69.590 2.069 -126.035 1.00 68.25 69 GLU A CA 1
ATOM 558 C C . GLU A 1 69 ? 69.377 1.316 -124.710 1.00 68.25 69 GLU A C 1
ATOM 560 O O . GLU A 1 69 ? 68.504 1.667 -123.917 1.00 68.25 69 GLU A O 1
ATOM 565 N N . PHE A 1 70 ? 70.202 0.295 -124.441 1.00 72.19 70 PHE A N 1
ATOM 566 C CA . PHE A 1 70 ? 70.119 -0.515 -123.224 1.00 72.19 70 PHE A CA 1
ATOM 567 C C . PHE A 1 70 ? 70.501 0.302 -121.992 1.00 72.19 70 PHE A C 1
ATOM 569 O O . PHE A 1 70 ? 69.787 0.272 -120.994 1.00 72.19 70 PHE A O 1
ATOM 576 N N . THR A 1 71 ? 71.577 1.085 -122.067 1.00 72.44 71 THR A N 1
ATOM 577 C CA . THR A 1 71 ? 72.020 1.918 -120.942 1.00 72.44 71 THR A CA 1
ATOM 578 C C . THR A 1 71 ? 71.019 3.030 -120.624 1.00 72.44 71 THR A C 1
ATOM 580 O O . THR A 1 71 ? 70.749 3.292 -119.454 1.00 72.44 71 THR A O 1
ATOM 583 N N . GLN A 1 72 ? 70.399 3.648 -121.637 1.00 71.75 72 GLN A N 1
ATOM 584 C CA . GLN A 1 72 ? 69.333 4.633 -121.419 1.00 71.75 72 GLN A CA 1
ATOM 585 C C . GLN A 1 72 ? 68.077 4.006 -120.807 1.00 71.75 72 GLN A C 1
ATOM 587 O O . GLN A 1 72 ? 67.507 4.576 -119.875 1.00 71.75 72 GLN A O 1
ATOM 592 N N . MET A 1 73 ? 67.663 2.826 -121.279 1.00 76.38 73 MET A N 1
ATOM 593 C CA . MET A 1 73 ? 66.555 2.082 -120.671 1.00 76.38 73 MET A CA 1
ATOM 594 C C . MET A 1 73 ? 66.874 1.686 -119.227 1.00 76.38 73 MET A C 1
ATOM 596 O O . MET A 1 73 ? 66.026 1.851 -118.358 1.00 76.38 73 MET A O 1
ATOM 600 N N . PHE A 1 74 ? 68.101 1.245 -118.946 1.00 77.81 74 PHE A N 1
ATOM 601 C CA . PHE A 1 74 ? 68.545 0.873 -117.606 1.00 77.81 74 PHE A CA 1
ATOM 602 C C . PHE A 1 74 ? 68.606 2.071 -116.649 1.00 77.81 74 PHE A C 1
ATOM 604 O O . PHE A 1 74 ? 68.139 1.970 -115.522 1.00 77.81 74 PHE A O 1
ATOM 611 N N . MET A 1 75 ? 69.095 3.233 -117.089 1.00 77.44 75 MET A N 1
ATOM 612 C CA . MET A 1 75 ? 69.085 4.454 -116.270 1.00 77.44 75 MET A CA 1
ATOM 613 C C . MET A 1 75 ? 67.666 4.961 -116.016 1.00 77.44 75 MET A C 1
ATOM 615 O O . MET A 1 75 ? 67.342 5.353 -114.896 1.00 77.44 75 MET A O 1
ATOM 619 N N . LYS A 1 76 ? 66.792 4.899 -117.028 1.00 80.06 76 LYS A N 1
ATOM 620 C CA . LYS A 1 76 ? 65.364 5.192 -116.867 1.00 80.06 76 LYS A CA 1
ATOM 621 C C . LYS A 1 76 ? 64.718 4.245 -115.854 1.00 80.06 76 LYS A C 1
ATOM 623 O O . LYS A 1 76 ? 63.901 4.684 -115.050 1.00 80.06 76 LYS A O 1
ATOM 628 N N . GLU A 1 77 ? 65.116 2.979 -115.870 1.00 84.38 77 GLU A N 1
ATOM 629 C CA . GLU A 1 77 ? 64.654 1.955 -114.941 1.00 84.38 77 GLU A CA 1
ATOM 630 C C . GLU A 1 77 ? 65.193 2.175 -113.517 1.00 84.38 77 GLU A C 1
ATOM 632 O O . GLU A 1 77 ? 64.422 2.103 -112.565 1.00 84.38 77 GLU A O 1
ATOM 637 N N . ILE A 1 78 ? 66.467 2.554 -113.350 1.00 81.00 78 ILE A N 1
ATOM 638 C CA . ILE A 1 78 ? 67.037 2.965 -112.054 1.00 81.00 78 ILE A CA 1
ATOM 639 C C . ILE A 1 78 ? 66.282 4.171 -111.506 1.00 81.00 78 ILE A C 1
ATOM 641 O O . ILE A 1 78 ? 65.846 4.139 -110.362 1.00 81.00 78 ILE A O 1
ATOM 645 N N . SER A 1 79 ? 66.076 5.218 -112.308 1.00 80.69 79 SER A N 1
ATOM 646 C CA . SER A 1 79 ? 65.313 6.391 -111.871 1.00 80.69 79 SER A CA 1
ATOM 647 C C . SER A 1 79 ? 63.870 6.031 -111.519 1.00 80.69 79 SER A C 1
ATOM 649 O O . SER A 1 79 ? 63.347 6.542 -110.533 1.00 80.69 79 SER A O 1
ATOM 651 N N . ARG A 1 80 ? 63.234 5.120 -112.270 1.00 86.44 80 ARG A N 1
ATOM 652 C CA . ARG A 1 80 ? 61.901 4.593 -111.944 1.00 86.44 80 ARG A CA 1
ATOM 653 C C . ARG A 1 80 ? 61.898 3.902 -110.582 1.00 86.44 80 ARG A C 1
ATOM 655 O O . ARG A 1 80 ? 61.056 4.236 -109.757 1.00 86.44 80 ARG A O 1
ATOM 662 N N . PHE A 1 81 ? 62.852 3.006 -110.325 1.00 87.94 81 PHE A N 1
ATOM 663 C CA . PHE A 1 81 ? 62.982 2.321 -109.038 1.00 87.94 81 PHE A CA 1
ATOM 664 C C . PHE A 1 81 ? 63.334 3.268 -107.891 1.00 87.94 81 PHE A C 1
ATOM 666 O O . PHE A 1 81 ? 62.809 3.097 -106.797 1.00 87.94 81 PHE A O 1
ATOM 673 N N . SER A 1 82 ? 64.180 4.275 -108.115 1.00 84.06 82 SER A N 1
ATOM 674 C CA . SER A 1 82 ? 64.493 5.293 -107.109 1.00 84.06 82 SER A CA 1
ATOM 675 C C . SER A 1 82 ? 63.256 6.112 -106.741 1.00 84.06 82 SER A C 1
ATOM 677 O O . SER A 1 82 ? 62.989 6.281 -105.557 1.00 84.06 82 SER A O 1
ATOM 679 N N . VAL A 1 83 ? 62.464 6.543 -107.730 1.00 85.06 83 VAL A N 1
ATOM 680 C CA . VAL A 1 83 ? 61.200 7.264 -107.497 1.00 85.06 83 VAL A CA 1
ATOM 681 C C . VAL A 1 83 ? 60.170 6.367 -106.808 1.00 85.06 83 VAL A C 1
ATOM 683 O O . VAL A 1 83 ? 59.496 6.808 -105.881 1.00 85.06 83 VAL A O 1
ATOM 686 N N . GLU A 1 84 ? 60.049 5.102 -107.214 1.00 89.31 84 GLU A N 1
ATOM 687 C CA . GLU A 1 84 ? 59.132 4.149 -106.580 1.00 89.31 84 GLU A CA 1
ATOM 688 C C . GLU A 1 84 ? 59.547 3.835 -105.133 1.00 89.31 84 GLU A C 1
ATOM 690 O O . GLU A 1 84 ? 58.699 3.786 -104.243 1.00 89.31 84 GLU A O 1
ATOM 695 N N . ALA A 1 85 ? 60.844 3.665 -104.866 1.00 85.44 85 ALA A N 1
ATOM 696 C CA . ALA A 1 85 ? 61.369 3.472 -103.518 1.00 85.44 85 ALA A CA 1
ATOM 697 C C . ALA A 1 85 ? 61.140 4.713 -102.647 1.00 85.44 85 ALA A C 1
ATOM 699 O O . ALA A 1 85 ? 60.682 4.579 -101.516 1.00 85.44 85 ALA A O 1
ATOM 700 N N . GLU A 1 86 ? 61.394 5.913 -103.175 1.00 86.69 86 GLU A N 1
ATOM 701 C CA . GLU A 1 86 ? 61.123 7.176 -102.484 1.00 86.69 86 GLU A CA 1
ATOM 702 C C . GLU A 1 86 ? 59.635 7.315 -102.143 1.00 86.69 86 GLU A C 1
ATOM 704 O O . GLU A 1 86 ? 59.294 7.631 -101.006 1.00 86.69 86 GLU A O 1
ATOM 709 N N . GLN A 1 87 ? 58.738 6.997 -103.079 1.00 89.19 87 GLN A N 1
ATOM 710 C CA . GLN A 1 87 ? 57.295 7.004 -102.837 1.00 89.19 87 GLN A CA 1
ATOM 711 C C . GLN A 1 87 ? 56.871 5.972 -101.788 1.00 89.19 87 GLN A C 1
ATOM 713 O O . GLN A 1 87 ? 56.062 6.294 -100.921 1.00 89.19 87 GLN A O 1
ATOM 718 N N . ARG A 1 88 ? 57.426 4.754 -101.821 1.00 91.19 88 ARG A N 1
ATOM 719 C CA . ARG A 1 88 ? 57.152 3.724 -100.805 1.00 91.19 88 ARG A CA 1
ATOM 720 C C . ARG A 1 88 ? 57.636 4.155 -99.425 1.00 91.19 88 ARG A C 1
ATOM 722 O O . ARG A 1 88 ? 56.877 4.053 -98.470 1.00 91.19 88 ARG A O 1
ATOM 729 N N . TYR A 1 89 ? 58.865 4.660 -99.310 1.00 91.75 89 TYR A N 1
ATOM 730 C CA . TYR A 1 89 ? 59.390 5.150 -98.034 1.00 91.75 89 TYR A CA 1
ATOM 731 C C . TYR A 1 89 ? 58.616 6.361 -97.525 1.00 91.75 89 TYR A C 1
ATOM 733 O O . TYR A 1 89 ? 58.362 6.451 -96.328 1.00 91.75 89 TYR A O 1
ATOM 741 N N . LYS A 1 90 ? 58.189 7.255 -98.421 1.00 93.44 90 LYS A N 1
ATOM 742 C CA . LYS A 1 90 ? 57.304 8.366 -98.080 1.00 93.44 90 LYS A CA 1
ATOM 743 C C . LYS A 1 90 ? 55.954 7.869 -97.557 1.00 93.44 90 LYS A C 1
ATOM 745 O O . LYS A 1 90 ? 55.539 8.327 -96.503 1.00 93.44 90 LYS A O 1
ATOM 750 N N . GLY A 1 91 ? 55.327 6.898 -98.223 1.00 92.19 91 GLY A N 1
ATOM 751 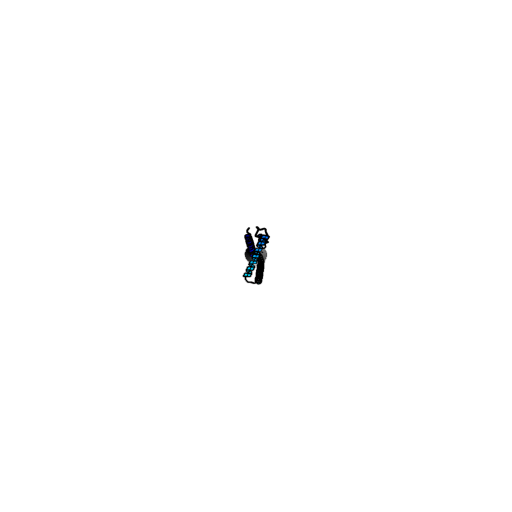C CA . GLY A 1 91 ? 54.069 6.298 -97.769 1.00 92.19 91 GLY A CA 1
ATOM 752 C C . GLY A 1 91 ? 54.199 5.601 -96.413 1.00 92.19 91 GLY A C 1
ATOM 753 O O . GLY A 1 91 ? 53.370 5.812 -95.539 1.00 92.19 91 GLY A O 1
ATOM 754 N N . ILE A 1 92 ? 55.283 4.850 -96.191 1.00 93.44 92 ILE A N 1
ATOM 755 C CA . ILE A 1 92 ? 55.575 4.225 -94.889 1.00 93.44 92 ILE A CA 1
ATOM 756 C C . ILE A 1 92 ? 55.796 5.291 -93.806 1.00 93.44 92 ILE A C 1
ATOM 758 O O . ILE A 1 92 ? 55.339 5.128 -92.679 1.00 93.44 92 ILE A O 1
ATOM 762 N N . ALA A 1 93 ? 56.496 6.384 -94.123 1.00 92.50 93 ALA A N 1
ATOM 763 C CA . ALA A 1 93 ? 56.716 7.479 -93.182 1.00 92.50 93 ALA A CA 1
ATOM 764 C C . ALA A 1 93 ? 55.417 8.235 -92.858 1.00 92.50 93 ALA A C 1
ATOM 766 O O . ALA A 1 93 ? 55.215 8.629 -91.711 1.00 92.50 93 ALA A O 1
ATOM 767 N N . GLU A 1 94 ? 54.540 8.432 -93.844 1.00 94.06 94 GLU A N 1
ATOM 768 C CA . GLU A 1 94 ? 53.205 9.010 -93.661 1.00 94.06 94 GLU A CA 1
ATOM 769 C C . GLU A 1 94 ? 52.333 8.098 -92.791 1.00 94.06 94 GLU A C 1
ATOM 771 O O . GLU A 1 94 ? 51.830 8.561 -91.773 1.00 94.06 94 GLU A O 1
ATOM 776 N N . GLU A 1 95 ? 52.260 6.798 -93.088 1.00 94.88 95 GLU A N 1
ATOM 777 C CA . GLU A 1 95 ? 51.517 5.822 -92.280 1.00 94.88 95 GLU A CA 1
ATOM 778 C C . GLU A 1 95 ? 52.053 5.746 -90.840 1.00 94.88 95 GLU A C 1
ATOM 780 O O . GLU A 1 95 ? 51.281 5.746 -89.883 1.00 94.88 95 GLU A O 1
ATOM 785 N N . ALA A 1 96 ? 53.377 5.749 -90.652 1.00 93.62 96 ALA A N 1
ATOM 786 C CA . ALA A 1 96 ? 53.984 5.766 -89.322 1.00 93.62 96 ALA A CA 1
ATOM 787 C C . ALA A 1 96 ? 53.670 7.062 -88.553 1.00 93.62 96 ALA A C 1
ATOM 789 O O . ALA A 1 96 ? 53.464 7.019 -87.338 1.00 93.62 96 ALA A O 1
ATOM 790 N N . ASN A 1 97 ? 53.618 8.210 -89.238 1.00 94.88 97 ASN A N 1
ATOM 791 C CA . ASN A 1 97 ? 53.209 9.475 -88.628 1.00 94.88 97 ASN A CA 1
ATOM 792 C C . ASN A 1 97 ? 51.719 9.466 -88.265 1.00 94.88 97 ASN A C 1
ATOM 794 O O . ASN A 1 97 ? 51.383 9.870 -87.158 1.00 94.88 97 ASN A O 1
ATOM 798 N N . GLU A 1 98 ? 50.845 8.956 -89.134 1.00 95.31 98 GLU A N 1
ATOM 799 C CA . GLU A 1 98 ? 49.413 8.813 -88.846 1.00 95.31 98 GLU A CA 1
ATOM 800 C C . GLU A 1 98 ? 49.168 7.878 -87.655 1.00 95.31 98 GLU A C 1
ATOM 802 O O . GLU A 1 98 ? 48.408 8.217 -86.749 1.00 95.31 98 GLU A O 1
ATOM 807 N N . GLN A 1 99 ? 49.857 6.734 -87.601 1.00 95.25 99 GLN A N 1
ATOM 808 C CA . GLN A 1 99 ? 49.788 5.808 -86.467 1.00 95.25 99 GLN A CA 1
ATOM 809 C C . GLN A 1 99 ? 50.297 6.455 -85.174 1.00 95.25 99 GLN A C 1
ATOM 811 O O . GLN A 1 99 ? 49.678 6.296 -84.120 1.00 95.25 99 GLN A O 1
ATOM 816 N N . ARG A 1 100 ? 51.404 7.206 -85.242 1.00 95.56 100 ARG A N 1
ATOM 817 C CA . ARG A 1 100 ? 51.928 7.960 -84.097 1.00 95.56 100 ARG A CA 1
ATOM 818 C C . ARG A 1 100 ? 50.911 8.989 -83.611 1.00 95.56 100 ARG A C 1
ATOM 820 O O . ARG A 1 100 ? 50.665 9.065 -82.412 1.00 95.56 100 ARG A O 1
ATOM 827 N N . ASP A 1 101 ? 50.331 9.768 -84.515 1.00 95.88 101 ASP A N 1
ATOM 828 C CA . ASP A 1 101 ? 49.392 10.832 -84.162 1.00 95.88 101 ASP A CA 1
ATOM 829 C C . ASP A 1 101 ? 48.086 10.249 -83.594 1.00 95.88 101 ASP A C 1
ATOM 831 O O . ASP A 1 101 ? 47.573 10.756 -82.595 1.00 95.88 101 ASP A O 1
ATOM 835 N N . ALA A 1 102 ? 47.609 9.121 -84.134 1.00 95.50 102 ALA A N 1
ATOM 836 C CA . ALA A 1 102 ? 46.490 8.368 -83.569 1.00 95.50 102 ALA A CA 1
ATOM 837 C C . ALA A 1 102 ? 46.797 7.837 -82.155 1.00 95.50 102 ALA A C 1
ATOM 839 O O . ALA A 1 102 ? 45.961 7.960 -81.260 1.00 95.50 102 ALA A O 1
ATOM 840 N N . ALA A 1 103 ? 48.002 7.301 -81.927 1.00 95.75 103 ALA A N 1
ATOM 841 C CA . ALA A 1 103 ? 48.426 6.832 -80.608 1.00 95.75 103 ALA A CA 1
ATOM 842 C C . ALA A 1 103 ? 48.552 7.979 -79.590 1.00 95.75 103 ALA A C 1
ATOM 844 O O . ALA A 1 103 ? 48.206 7.801 -78.424 1.00 95.75 103 ALA A O 1
ATOM 845 N N . ILE A 1 104 ? 49.014 9.161 -80.016 1.00 96.06 104 ILE A N 1
ATOM 846 C CA . ILE A 1 104 ? 49.079 10.359 -79.164 1.00 96.06 104 ILE A CA 1
ATOM 847 C C . ILE A 1 104 ? 47.670 10.821 -78.771 1.00 96.06 104 ILE A C 1
ATOM 849 O O . ILE A 1 104 ? 47.436 11.116 -77.600 1.00 96.06 104 ILE A O 1
ATOM 853 N N . ASP A 1 105 ? 46.725 10.860 -79.714 1.00 96.31 105 ASP A N 1
ATOM 854 C CA . ASP A 1 105 ? 45.332 11.232 -79.431 1.00 96.31 105 ASP A CA 1
ATOM 855 C C . ASP A 1 105 ? 44.651 10.225 -78.486 1.00 96.31 105 ASP A C 1
ATOM 857 O O . ASP A 1 105 ? 43.961 10.611 -77.538 1.00 96.31 105 ASP A O 1
ATOM 861 N N . GLU A 1 106 ? 44.885 8.924 -78.681 1.00 9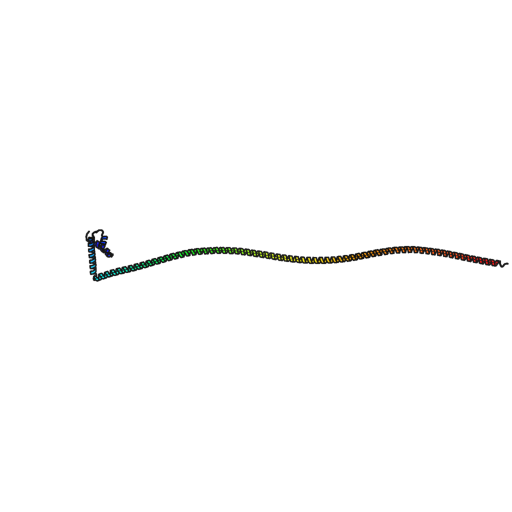6.44 106 GLU A N 1
ATOM 862 C CA . GLU A 1 106 ? 44.385 7.891 -77.771 1.00 96.44 106 GLU A CA 1
ATOM 863 C C . GLU A 1 106 ? 44.995 8.022 -76.369 1.00 96.44 106 GLU A C 1
ATOM 865 O O . GLU A 1 106 ? 44.268 7.977 -75.373 1.00 96.44 106 GLU A O 1
ATOM 870 N N . LEU A 1 107 ? 46.308 8.253 -76.279 1.00 96.50 107 LEU A N 1
ATOM 871 C CA . LEU A 1 107 ? 46.998 8.460 -75.008 1.00 96.50 107 LEU A CA 1
ATOM 872 C C . LEU A 1 107 ? 46.456 9.698 -74.283 1.00 96.50 107 LEU A C 1
ATOM 874 O O . LEU A 1 107 ? 46.141 9.608 -73.098 1.00 96.50 107 LEU A O 1
ATOM 878 N N . SER A 1 108 ? 46.229 10.803 -74.997 1.00 96.56 108 SER A N 1
ATOM 879 C CA . SER A 1 108 ? 45.630 12.018 -74.435 1.00 96.56 108 SER A CA 1
ATOM 880 C C . SER A 1 108 ? 44.220 11.770 -73.881 1.00 96.56 108 SER A C 1
ATOM 882 O O . SER A 1 108 ? 43.912 12.157 -72.752 1.00 96.56 108 SER A O 1
ATOM 884 N N . LYS A 1 109 ? 43.367 11.038 -74.610 1.00 96.75 109 LYS A N 1
ATOM 885 C CA . LYS A 1 109 ? 42.028 10.650 -74.122 1.00 96.75 109 LYS A CA 1
ATOM 886 C C . LYS A 1 109 ? 42.096 9.775 -72.870 1.00 96.75 109 LYS A C 1
ATOM 888 O O . LYS A 1 109 ? 41.241 9.887 -71.984 1.00 96.75 109 LYS A O 1
ATOM 893 N N . MET A 1 110 ? 43.084 8.886 -72.796 1.00 95.38 110 MET A N 1
ATOM 894 C CA . MET A 1 110 ? 43.295 8.017 -71.640 1.00 95.38 110 MET A CA 1
ATOM 895 C C . MET A 1 110 ? 43.821 8.790 -70.426 1.00 95.38 110 MET A C 1
ATOM 897 O O . MET A 1 110 ? 43.346 8.542 -69.316 1.00 95.38 110 MET A O 1
ATOM 901 N N . GLU A 1 111 ? 44.712 9.763 -70.620 1.00 95.88 111 GLU A N 1
ATOM 902 C CA . GLU A 1 111 ? 45.165 10.688 -69.572 1.00 95.88 111 GLU A CA 1
ATOM 903 C C . GLU A 1 111 ? 44.000 11.513 -69.012 1.00 95.88 111 GLU A C 1
ATOM 905 O O . GLU A 1 111 ? 43.785 11.537 -67.798 1.00 95.88 111 GLU A O 1
ATOM 910 N N . ASP A 1 112 ? 43.163 12.093 -69.876 1.00 96.25 112 ASP A N 1
ATOM 911 C CA . ASP A 1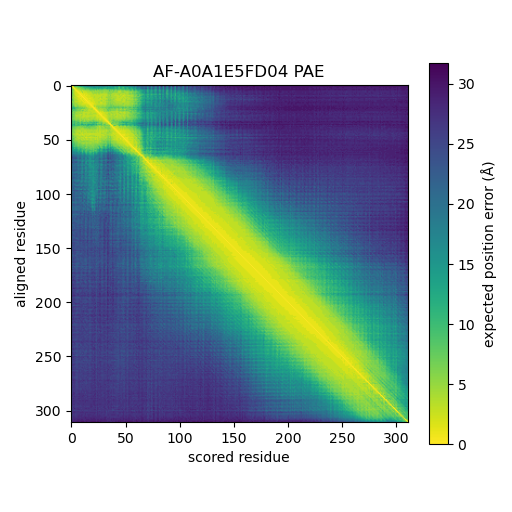 112 ? 41.958 12.823 -69.465 1.00 96.25 112 ASP A CA 1
ATOM 912 C C . ASP A 1 112 ? 41.000 11.947 -68.647 1.00 96.25 112 ASP A C 1
ATOM 914 O O . ASP A 1 112 ? 40.403 12.386 -67.653 1.00 96.25 112 ASP A O 1
ATOM 918 N N . ARG A 1 113 ? 40.831 10.684 -69.054 1.00 96.94 113 ARG A N 1
ATOM 919 C CA . ARG A 1 113 ? 40.010 9.715 -68.321 1.00 96.94 113 ARG A CA 1
ATOM 920 C C . ARG A 1 113 ? 40.618 9.392 -66.959 1.00 96.94 113 ARG A C 1
ATOM 922 O O . ARG A 1 113 ? 39.871 9.329 -65.980 1.00 96.94 113 ARG A O 1
ATOM 929 N N . LEU A 1 114 ? 41.934 9.212 -66.885 1.00 96.50 114 LEU A N 1
ATOM 930 C CA . LEU A 1 114 ? 42.651 8.953 -65.639 1.00 96.50 114 LEU A CA 1
ATOM 931 C C . LEU A 1 114 ? 42.525 10.137 -64.674 1.00 96.50 114 LEU A C 1
ATOM 933 O O . LEU A 1 114 ? 42.210 9.935 -63.504 1.00 96.50 114 LEU A O 1
ATOM 937 N N . HIS A 1 115 ? 42.684 11.373 -65.155 1.00 96.31 115 HIS A N 1
ATOM 938 C CA . HIS A 1 115 ? 42.497 12.575 -64.342 1.00 96.31 115 HIS A CA 1
ATOM 939 C C . HIS A 1 115 ? 41.082 12.664 -63.764 1.00 96.31 115 HIS A C 1
ATOM 941 O O . HIS A 1 115 ? 40.917 12.911 -62.568 1.00 96.31 115 HIS A O 1
ATOM 947 N N . LYS A 1 116 ? 40.057 12.387 -64.581 1.00 96.75 116 LYS A N 1
ATOM 948 C CA . LYS A 1 116 ? 38.661 12.335 -64.116 1.00 96.75 116 LYS A CA 1
ATOM 949 C C . LYS A 1 116 ? 38.448 11.243 -63.067 1.00 96.75 116 LYS A C 1
ATOM 951 O O . LYS A 1 116 ? 37.779 11.488 -62.067 1.00 96.75 116 LYS A O 1
ATOM 956 N N . GLN A 1 117 ? 39.022 10.056 -63.264 1.00 96.12 117 GLN A N 1
ATOM 957 C CA . GLN A 1 117 ? 38.930 8.966 -62.289 1.00 96.12 117 GLN A CA 1
ATOM 958 C C . GLN A 1 117 ? 39.637 9.307 -60.973 1.00 96.12 117 GLN A C 1
ATOM 960 O O . GLN A 1 117 ? 39.055 9.101 -59.911 1.00 96.12 117 GLN A O 1
ATOM 965 N N . ASN A 1 118 ? 40.833 9.894 -61.025 1.00 96.50 118 ASN A N 1
ATOM 966 C CA . ASN A 1 118 ? 41.565 10.326 -59.834 1.00 96.50 118 ASN A CA 1
ATOM 967 C C . ASN A 1 118 ? 40.790 11.381 -59.036 1.00 96.50 118 ASN A C 1
ATOM 969 O O . ASN A 1 118 ? 40.719 11.278 -57.814 1.00 96.50 118 ASN A O 1
ATOM 973 N N . ALA A 1 119 ? 40.142 12.337 -59.709 1.00 96.25 119 ALA A N 1
ATOM 974 C CA . ALA A 1 119 ? 39.295 13.327 -59.044 1.00 96.25 119 ALA A CA 1
ATOM 975 C C . ALA A 1 119 ? 38.100 12.681 -58.313 1.00 96.25 119 ALA A C 1
ATOM 977 O O . ALA A 1 119 ? 37.778 13.064 -57.189 1.00 96.25 119 ALA A O 1
ATOM 978 N N . VAL A 1 120 ? 37.466 11.666 -58.915 1.00 97.44 120 VAL A N 1
ATOM 979 C CA . VAL A 1 120 ? 36.375 10.910 -58.271 1.00 97.44 120 VAL A CA 1
ATOM 980 C C . VAL A 1 120 ? 36.883 10.131 -57.057 1.00 97.44 120 VAL A C 1
ATOM 982 O O . VAL A 1 120 ? 36.236 10.155 -56.013 1.00 97.44 120 VAL A O 1
ATOM 985 N N . VAL A 1 121 ? 38.040 9.472 -57.163 1.00 96.88 121 VAL A N 1
ATOM 986 C CA . VAL A 1 121 ? 38.645 8.730 -56.044 1.00 96.88 121 VAL A CA 1
ATOM 987 C C . VAL A 1 121 ? 39.008 9.667 -54.892 1.00 96.88 121 VAL A C 1
ATOM 989 O O . VAL A 1 121 ? 38.750 9.343 -53.734 1.00 96.88 121 VAL A O 1
ATOM 992 N N . GLU A 1 122 ? 39.556 10.848 -55.186 1.00 97.00 122 GLU A N 1
ATOM 993 C CA . GLU A 1 122 ? 39.864 11.849 -54.163 1.00 97.00 122 GLU A CA 1
ATOM 994 C C . GLU A 1 122 ? 38.593 12.332 -53.451 1.00 97.00 122 GLU A C 1
ATOM 996 O O . GLU A 1 122 ? 38.567 12.420 -52.220 1.00 97.00 122 GLU A O 1
ATOM 1001 N N . GLN A 1 123 ? 37.519 12.589 -54.206 1.00 96.94 123 GLN A N 1
ATOM 1002 C CA . GLN A 1 123 ? 36.232 12.975 -53.631 1.00 96.94 123 GLN A CA 1
ATOM 1003 C C . GLN A 1 123 ? 35.660 11.865 -52.743 1.00 96.94 123 GLN A C 1
ATOM 1005 O O . GLN A 1 123 ? 35.295 12.122 -51.598 1.00 96.94 123 GLN A O 1
ATOM 1010 N N . GLN A 1 124 ? 35.671 10.617 -53.215 1.00 96.62 124 GLN A N 1
ATOM 1011 C CA . GLN A 1 124 ? 35.239 9.465 -52.421 1.00 96.62 124 GLN A CA 1
ATOM 1012 C C . GLN A 1 124 ? 36.077 9.298 -51.146 1.00 96.62 124 GLN A C 1
ATOM 1014 O O . GLN A 1 124 ? 35.537 8.961 -50.095 1.00 96.62 124 GLN A O 1
ATOM 1019 N N . GLY A 1 125 ? 37.386 9.567 -51.198 1.00 97.38 125 GLY A N 1
ATOM 1020 C CA . GLY A 1 125 ? 38.256 9.549 -50.021 1.00 97.38 125 GLY A CA 1
ATOM 1021 C C . GLY A 1 125 ? 37.863 10.593 -48.970 1.00 97.38 125 GLY A C 1
ATOM 1022 O O . GLY A 1 125 ? 37.871 10.297 -47.768 1.00 97.38 125 GLY A O 1
ATOM 1023 N N . LYS A 1 126 ? 37.468 11.795 -49.411 1.00 97.06 126 LYS A N 1
ATOM 1024 C CA . LYS A 1 126 ? 36.946 12.854 -48.531 1.00 97.06 126 LYS A CA 1
ATOM 1025 C C . LYS A 1 126 ? 35.623 12.432 -47.896 1.00 97.06 126 LYS A C 1
ATOM 1027 O O . LYS A 1 126 ? 35.511 12.482 -46.672 1.00 97.06 126 LYS A O 1
ATOM 1032 N N . ASP A 1 127 ? 34.691 11.921 -48.696 1.00 97.31 127 ASP A N 1
ATOM 1033 C CA . ASP A 1 127 ? 33.377 11.472 -48.223 1.00 97.31 127 ASP A CA 1
ATOM 1034 C C . ASP A 1 127 ? 33.509 10.320 -47.211 1.00 97.31 127 ASP A C 1
ATOM 1036 O O . ASP A 1 127 ? 32.897 10.347 -46.145 1.00 97.31 127 ASP A O 1
ATOM 1040 N N . ILE A 1 128 ? 34.377 9.334 -47.478 1.00 97.44 128 ILE A N 1
ATOM 1041 C CA . ILE A 1 128 ? 34.656 8.225 -46.548 1.00 97.44 128 ILE A CA 1
ATOM 1042 C C . ILE A 1 128 ? 35.213 8.746 -45.220 1.00 97.44 128 ILE A C 1
ATOM 1044 O O . ILE A 1 128 ? 34.848 8.244 -44.156 1.00 97.44 128 ILE A O 1
ATOM 1048 N N . THR A 1 129 ? 36.111 9.730 -45.262 1.00 97.31 129 THR A N 1
ATOM 1049 C CA . THR A 1 129 ? 36.710 10.303 -44.049 1.00 97.31 129 THR A CA 1
ATOM 1050 C C . THR A 1 129 ? 35.670 11.067 -43.234 1.00 97.31 129 THR A C 1
ATOM 1052 O O . THR A 1 129 ? 35.609 10.898 -42.015 1.00 97.31 129 THR A O 1
ATOM 1055 N N . GLN A 1 130 ? 34.810 11.843 -43.899 1.00 97.56 130 GLN A N 1
ATOM 1056 C CA . GLN A 1 130 ? 33.700 12.537 -43.255 1.00 97.56 130 GLN A CA 1
ATOM 1057 C C . GLN A 1 130 ? 32.717 11.549 -42.615 1.00 97.56 130 GLN A C 1
ATOM 1059 O O . GLN A 1 130 ? 32.437 11.664 -41.424 1.00 97.56 130 GLN A O 1
ATOM 1064 N N . LEU A 1 131 ? 32.261 10.538 -43.360 1.00 97.56 131 LEU A N 1
ATOM 1065 C CA . LEU A 1 131 ? 31.321 9.529 -42.861 1.00 97.56 131 LEU A CA 1
ATOM 1066 C C . LEU A 1 131 ? 31.890 8.747 -41.671 1.00 97.56 131 LEU A C 1
ATOM 1068 O O . LEU A 1 131 ? 31.168 8.463 -40.719 1.00 97.56 131 LEU A O 1
ATOM 1072 N N . LYS A 1 132 ? 33.191 8.434 -41.674 1.00 97.62 132 LYS A N 1
ATOM 1073 C CA . LYS A 1 132 ? 33.861 7.831 -40.508 1.00 97.62 132 LYS A CA 1
ATOM 1074 C C . LYS A 1 132 ? 33.867 8.772 -39.301 1.00 97.62 132 LYS A C 1
ATOM 1076 O O . LYS A 1 132 ? 33.639 8.325 -38.177 1.00 97.62 132 LYS A O 1
ATOM 1081 N N . GLY A 1 133 ? 34.103 10.065 -39.517 1.00 97.69 133 GLY A N 1
ATOM 1082 C CA . GLY A 1 133 ? 34.017 11.079 -38.466 1.00 97.69 133 GLY A CA 1
ATOM 1083 C C . GLY A 1 133 ? 32.610 11.168 -37.870 1.00 97.69 133 GLY A C 1
ATOM 1084 O O . GLY A 1 133 ? 32.448 11.104 -36.654 1.00 97.69 133 GLY A O 1
ATOM 1085 N N . GLU A 1 134 ? 31.588 11.230 -38.720 1.00 97.62 134 GLU A N 1
ATOM 1086 C CA . GLU A 1 134 ? 30.184 11.267 -38.303 1.00 97.62 134 GLU A CA 1
ATOM 1087 C C . GLU A 1 134 ? 29.769 9.996 -37.553 1.00 97.62 134 GLU A C 1
ATOM 1089 O O . GLU A 1 134 ? 29.105 10.089 -36.521 1.00 97.62 134 GLU A O 1
ATOM 1094 N N . LEU A 1 135 ? 30.201 8.817 -38.017 1.00 97.19 135 LEU A N 1
ATOM 1095 C CA . LEU A 1 135 ? 29.917 7.541 -37.360 1.00 97.19 135 LEU A CA 1
ATOM 1096 C C . LEU A 1 135 ? 30.515 7.495 -35.951 1.00 97.19 135 LEU A C 1
ATOM 1098 O O . LEU A 1 135 ? 29.790 7.249 -34.993 1.00 97.19 135 LEU A O 1
ATOM 1102 N N . THR A 1 136 ? 31.806 7.808 -35.811 1.00 97.44 136 THR A N 1
ATOM 1103 C CA . THR A 1 136 ? 32.476 7.800 -34.498 1.00 97.44 136 THR A CA 1
ATOM 1104 C C . THR A 1 136 ? 31.885 8.829 -33.538 1.00 97.44 136 THR A C 1
ATOM 1106 O O . THR A 1 136 ? 31.757 8.569 -32.342 1.00 97.44 136 THR A O 1
ATOM 1109 N N . GLN A 1 137 ? 31.485 9.999 -34.043 1.00 97.19 137 GLN A N 1
ATOM 1110 C CA . GLN A 1 137 ? 30.797 10.992 -33.229 1.00 97.19 137 GLN A CA 1
ATOM 1111 C C . GLN A 1 137 ? 29.430 10.475 -32.773 1.00 97.19 137 GLN A C 1
ATOM 1113 O O . GLN A 1 137 ? 29.091 10.617 -31.599 1.00 97.19 137 GLN A O 1
ATOM 1118 N N . ARG A 1 138 ? 28.667 9.846 -33.673 1.00 97.25 138 ARG A N 1
ATOM 1119 C CA . ARG A 1 138 ? 27.346 9.292 -33.364 1.00 97.25 138 ARG A CA 1
ATOM 1120 C C . ARG A 1 138 ? 27.419 8.149 -32.354 1.00 97.25 138 ARG A C 1
ATOM 1122 O O . ARG A 1 138 ? 26.583 8.091 -31.455 1.00 97.25 138 ARG A O 1
ATOM 1129 N N . GLU A 1 139 ? 28.418 7.280 -32.471 1.00 97.31 139 GLU A N 1
ATOM 1130 C CA . GLU A 1 139 ? 28.692 6.211 -31.504 1.00 97.31 139 GLU A CA 1
ATOM 1131 C C . GLU A 1 139 ? 28.960 6.791 -30.112 1.00 97.31 139 GLU A C 1
ATOM 1133 O O . GLU A 1 139 ? 28.297 6.400 -29.154 1.00 97.31 139 GLU A O 1
ATOM 1138 N N . ARG A 1 140 ? 29.831 7.806 -30.007 1.00 97.31 140 ARG A N 1
ATOM 1139 C CA . ARG A 1 140 ? 30.114 8.485 -28.730 1.00 97.31 140 ARG A CA 1
ATOM 1140 C C . ARG A 1 140 ? 28.885 9.155 -28.129 1.00 97.31 140 ARG A C 1
ATOM 1142 O O . ARG A 1 140 ? 28.669 9.065 -26.923 1.00 97.31 140 ARG A O 1
ATOM 1149 N N . THR A 1 141 ? 28.082 9.850 -28.940 1.00 97.19 141 THR A N 1
ATOM 1150 C CA . THR A 1 141 ? 26.854 10.481 -28.434 1.00 97.19 141 THR A CA 1
ATOM 1151 C C . THR A 1 141 ? 25.851 9.438 -27.965 1.00 97.19 141 THR A C 1
ATOM 1153 O O . THR A 1 141 ? 25.246 9.615 -26.913 1.00 97.19 141 THR A O 1
ATOM 1156 N N . HIS A 1 142 ? 25.712 8.336 -28.703 1.00 96.81 142 HIS A N 1
ATOM 1157 C CA . HIS A 1 142 ? 24.790 7.272 -28.339 1.00 96.81 142 HIS A CA 1
ATOM 1158 C C . HIS A 1 142 ? 25.224 6.562 -27.052 1.00 96.81 142 HIS A C 1
ATOM 1160 O O . HIS A 1 142 ? 24.402 6.351 -26.168 1.00 96.81 142 HIS A O 1
ATOM 1166 N N . GLU A 1 143 ? 26.516 6.266 -26.896 1.00 97.69 143 GLU A N 1
ATOM 1167 C CA . GLU A 1 143 ? 27.069 5.681 -25.671 1.00 97.69 143 GLU A CA 1
ATOM 1168 C C . GLU A 1 143 ? 26.854 6.597 -24.453 1.00 97.69 143 GLU A C 1
ATOM 1170 O O . GLU A 1 143 ? 26.435 6.138 -23.389 1.00 97.69 143 GLU A O 1
ATOM 1175 N N . ALA A 1 144 ? 27.044 7.911 -24.616 1.00 97.19 144 ALA A N 1
ATOM 1176 C CA . ALA A 1 144 ? 26.777 8.885 -23.559 1.00 97.19 144 ALA A CA 1
ATOM 1177 C C . ALA A 1 144 ? 25.283 8.966 -23.186 1.00 97.19 144 ALA A C 1
ATOM 1179 O O . ALA A 1 144 ? 24.940 9.035 -22.003 1.00 97.19 144 ALA A O 1
ATOM 1180 N N . GLU A 1 145 ? 24.385 8.945 -24.176 1.00 97.56 145 GLU A N 1
ATOM 1181 C CA . GLU A 1 145 ? 22.935 8.921 -23.952 1.00 97.56 145 GLU A CA 1
ATOM 1182 C C . GLU A 1 145 ? 22.489 7.637 -23.249 1.00 97.56 145 GLU A C 1
ATOM 1184 O O . GLU A 1 145 ? 21.716 7.706 -22.291 1.00 97.56 145 GLU A O 1
ATOM 1189 N N . MET A 1 146 ? 23.018 6.486 -23.670 1.00 97.19 146 MET A N 1
ATOM 1190 C CA . MET A 1 146 ? 22.757 5.192 -23.041 1.00 97.19 146 MET A CA 1
ATOM 1191 C C . MET A 1 146 ? 23.223 5.182 -21.587 1.00 97.19 146 MET A C 1
ATOM 1193 O O . MET A 1 146 ? 22.433 4.864 -20.702 1.00 97.19 146 MET A O 1
ATOM 1197 N N . SER A 1 147 ? 24.448 5.638 -21.313 1.00 97.69 147 SER A N 1
ATOM 1198 C CA . SER A 1 147 ? 24.975 5.733 -19.947 1.00 97.69 147 SER A CA 1
ATOM 1199 C C . SER A 1 147 ? 24.112 6.633 -19.053 1.00 97.69 147 SER A C 1
ATOM 1201 O O . SER A 1 147 ? 23.798 6.288 -17.911 1.00 97.69 147 SER A O 1
ATOM 1203 N N . LYS A 1 148 ? 23.655 7.778 -19.577 1.00 97.56 148 LYS A N 1
ATOM 1204 C CA . LYS A 1 148 ? 22.762 8.689 -18.847 1.00 97.56 148 LYS A CA 1
ATOM 1205 C C . LYS A 1 148 ? 21.397 8.055 -18.573 1.00 97.56 148 LYS A C 1
ATOM 1207 O O . LYS A 1 148 ? 20.851 8.226 -17.480 1.00 97.56 148 LYS A O 1
ATOM 1212 N N . LEU A 1 149 ? 20.843 7.339 -19.550 1.00 97.56 149 LEU A N 1
ATOM 1213 C CA . LEU A 1 149 ? 19.569 6.643 -19.403 1.00 97.56 149 LEU A CA 1
ATOM 1214 C C . LEU A 1 149 ? 19.671 5.525 -18.359 1.00 97.56 149 LEU A C 1
ATOM 1216 O O . LEU A 1 149 ? 18.813 5.443 -17.484 1.00 97.56 149 LEU A O 1
ATOM 1220 N N . GLU A 1 150 ? 20.735 4.725 -18.397 1.00 97.62 150 GLU A N 1
ATOM 1221 C CA . GLU A 1 150 ? 21.003 3.664 -17.421 1.00 97.62 150 GLU A CA 1
ATOM 1222 C C . GLU A 1 150 ? 21.137 4.217 -15.999 1.00 97.62 150 GLU A C 1
ATOM 1224 O O . GLU A 1 150 ? 20.514 3.695 -15.074 1.00 97.62 150 GLU A O 1
ATOM 1229 N N . GLN A 1 151 ? 21.877 5.315 -15.813 1.00 97.56 151 GLN A N 1
ATOM 1230 C CA . GLN A 1 151 ? 21.994 5.978 -14.510 1.00 97.56 151 GLN A CA 1
ATOM 1231 C C . GLN A 1 151 ? 20.640 6.493 -14.010 1.00 97.56 151 GLN A C 1
ATOM 1233 O O . GLN A 1 151 ? 20.278 6.264 -12.856 1.00 97.56 151 GLN A O 1
ATOM 1238 N N . SER A 1 152 ? 19.864 7.152 -14.875 1.00 97.25 152 SER A N 1
ATOM 1239 C CA . SER A 1 152 ? 18.533 7.649 -14.514 1.00 97.25 152 SER A CA 1
ATOM 1240 C C . SER A 1 152 ? 17.580 6.512 -14.144 1.00 97.25 152 SER A C 1
ATOM 1242 O O . SER A 1 152 ? 16.844 6.629 -13.164 1.00 97.25 152 SER A O 1
ATOM 1244 N N . GLN A 1 153 ? 17.599 5.410 -14.897 1.00 97.69 153 GLN A N 1
ATOM 1245 C CA . GLN A 1 153 ? 16.806 4.222 -14.589 1.00 97.69 153 GLN A CA 1
ATOM 1246 C C . GLN A 1 153 ? 17.249 3.585 -13.271 1.00 97.69 153 GLN A C 1
ATOM 1248 O O . GLN A 1 153 ? 16.402 3.210 -12.464 1.00 97.69 153 GLN A O 1
ATOM 1253 N N . HIS A 1 154 ? 18.555 3.502 -13.012 1.00 98.06 154 HIS A N 1
ATOM 1254 C CA . HIS A 1 154 ? 19.087 2.950 -11.770 1.00 98.06 154 HIS A CA 1
ATOM 1255 C C . HIS A 1 154 ? 18.629 3.741 -10.536 1.00 98.06 154 HIS A C 1
ATOM 1257 O O . HIS A 1 154 ? 18.190 3.143 -9.549 1.00 98.06 154 HIS A O 1
ATOM 1263 N N . VAL A 1 155 ? 18.671 5.076 -10.604 1.00 97.88 155 VAL A N 1
ATOM 1264 C CA . VAL A 1 155 ? 18.175 5.952 -9.531 1.00 97.88 155 VAL A CA 1
ATOM 1265 C C . VAL A 1 155 ? 16.679 5.735 -9.312 1.00 97.88 155 VAL A C 1
ATOM 1267 O O . VAL A 1 155 ? 16.271 5.451 -8.188 1.00 97.88 155 VAL A O 1
ATOM 1270 N N . LEU A 1 156 ? 15.876 5.757 -10.382 1.00 97.94 156 LEU A N 1
ATOM 1271 C CA . LEU A 1 156 ? 14.428 5.561 -10.289 1.00 97.94 156 LEU A CA 1
ATOM 1272 C C . LEU A 1 156 ? 14.065 4.194 -9.691 1.00 97.94 156 LEU A C 1
ATOM 1274 O O . LEU A 1 156 ? 13.209 4.100 -8.815 1.00 97.94 156 LEU A O 1
ATOM 1278 N N . VAL A 1 157 ? 14.732 3.121 -10.126 1.00 98.38 157 VAL A N 1
ATOM 1279 C CA . VAL A 1 157 ? 14.523 1.772 -9.577 1.00 98.38 157 VAL A CA 1
ATOM 1280 C C . VAL A 1 157 ? 14.887 1.725 -8.094 1.00 98.38 157 VAL A C 1
ATOM 1282 O O . VAL A 1 157 ? 14.189 1.076 -7.314 1.00 98.38 157 VAL A O 1
ATOM 1285 N N . THR A 1 158 ? 15.952 2.415 -7.687 1.00 98.19 158 THR A N 1
ATOM 1286 C CA . THR A 1 158 ? 16.372 2.477 -6.282 1.00 98.19 158 THR A CA 1
ATOM 1287 C C . THR A 1 158 ? 15.350 3.223 -5.426 1.00 98.19 158 THR A C 1
ATOM 1289 O O . THR A 1 158 ? 14.956 2.711 -4.378 1.00 98.19 158 THR A O 1
ATOM 1292 N N . GLU A 1 159 ? 14.854 4.372 -5.887 1.00 98.06 159 GLU A N 1
ATOM 1293 C CA . GLU A 1 159 ? 13.804 5.136 -5.200 1.00 98.06 159 GLU A CA 1
ATOM 1294 C C . GLU A 1 159 ? 12.496 4.346 -5.090 1.00 98.06 159 GLU A C 1
ATOM 1296 O O . GLU A 1 159 ? 11.900 4.274 -4.014 1.00 98.06 159 GLU A O 1
ATOM 1301 N N . LEU A 1 160 ? 12.066 3.688 -6.173 1.00 98.19 160 LEU A N 1
ATOM 1302 C CA . LEU A 1 160 ? 10.867 2.849 -6.164 1.00 98.19 160 LEU A CA 1
ATOM 1303 C C . LEU A 1 160 ? 11.003 1.684 -5.179 1.00 98.19 160 LEU A C 1
ATOM 1305 O O . LEU A 1 160 ? 10.073 1.417 -4.420 1.00 98.19 160 LEU A O 1
ATOM 1309 N N . ARG A 1 161 ? 12.167 1.025 -5.129 1.00 98.38 161 ARG A N 1
ATOM 1310 C CA . ARG A 1 161 ? 12.440 -0.036 -4.147 1.00 98.38 161 ARG A CA 1
ATOM 1311 C C . ARG A 1 161 ? 12.387 0.489 -2.716 1.00 98.38 161 ARG A C 1
ATOM 1313 O O . ARG A 1 161 ? 11.735 -0.127 -1.880 1.00 98.38 161 ARG A O 1
ATOM 1320 N N . GLN A 1 162 ? 13.006 1.637 -2.441 1.00 98.25 162 GLN A N 1
ATOM 1321 C CA . GLN A 1 162 ? 12.946 2.266 -1.118 1.00 98.25 162 GLN A CA 1
ATOM 1322 C C . GLN A 1 162 ? 11.507 2.614 -0.721 1.00 98.25 162 GLN A C 1
ATOM 1324 O O . GLN A 1 162 ? 11.105 2.368 0.416 1.00 98.25 162 GLN A O 1
ATOM 1329 N N . ARG A 1 163 ? 10.704 3.135 -1.660 1.00 98.25 163 ARG A N 1
ATOM 1330 C CA . ARG A 1 163 ? 9.295 3.454 -1.411 1.00 98.25 163 ARG A CA 1
ATOM 1331 C C . ARG A 1 163 ? 8.465 2.206 -1.123 1.00 98.25 163 ARG A C 1
ATOM 1333 O O . ARG A 1 163 ? 7.635 2.255 -0.220 1.00 98.25 163 ARG A O 1
ATOM 1340 N N . ILE A 1 164 ? 8.701 1.108 -1.844 1.00 98.31 164 ILE A N 1
ATOM 1341 C CA . ILE A 1 164 ? 8.053 -0.185 -1.584 1.00 98.31 164 ILE A CA 1
ATOM 1342 C C . ILE A 1 164 ? 8.392 -0.666 -0.171 1.00 98.31 164 ILE A C 1
ATOM 1344 O O . ILE A 1 164 ? 7.479 -0.903 0.611 1.00 98.31 164 ILE A O 1
ATOM 1348 N N . THR A 1 165 ? 9.674 -0.702 0.203 1.00 98.44 165 THR A N 1
ATOM 1349 C CA . THR A 1 165 ? 10.097 -1.130 1.548 1.00 98.44 165 THR A CA 1
ATOM 1350 C C . THR A 1 165 ? 9.503 -0.255 2.657 1.00 98.44 165 THR A C 1
ATOM 1352 O O . THR A 1 165 ? 9.105 -0.760 3.707 1.00 98.44 165 THR A O 1
ATOM 1355 N N . GLN A 1 166 ? 9.404 1.058 2.436 1.00 98.56 166 GLN A N 1
ATOM 1356 C CA . GLN A 1 166 ? 8.772 1.968 3.391 1.00 98.56 166 GLN A CA 1
ATOM 1357 C C . GLN A 1 166 ? 7.269 1.684 3.545 1.00 98.56 166 GLN A C 1
ATOM 1359 O O . GLN A 1 166 ? 6.779 1.610 4.671 1.00 98.56 166 GLN A O 1
ATOM 1364 N N . LEU A 1 167 ? 6.546 1.483 2.438 1.00 98.44 167 LEU A N 1
ATOM 1365 C CA . LEU A 1 167 ? 5.116 1.154 2.463 1.00 98.44 167 LEU A CA 1
ATOM 1366 C C . LEU A 1 167 ? 4.849 -0.217 3.100 1.00 98.44 167 LEU A C 1
ATOM 1368 O O . LEU A 1 167 ? 3.882 -0.366 3.842 1.00 98.44 167 LEU A O 1
ATOM 1372 N N . GLU A 1 168 ? 5.711 -1.207 2.863 1.00 98.62 168 GLU A N 1
ATOM 1373 C CA . GLU A 1 168 ? 5.638 -2.515 3.523 1.00 98.62 168 GLU A CA 1
ATOM 1374 C C . GLU A 1 168 ? 5.795 -2.376 5.041 1.00 98.62 168 GLU A C 1
ATOM 1376 O O . GLU A 1 168 ? 5.011 -2.945 5.803 1.00 98.62 168 GLU A O 1
ATOM 1381 N N . LYS A 1 169 ? 6.753 -1.561 5.497 1.00 98.50 169 LYS A N 1
ATOM 1382 C CA . LYS A 1 169 ? 6.931 -1.275 6.924 1.00 98.50 169 LYS A CA 1
ATOM 1383 C C . LYS A 1 169 ? 5.687 -0.611 7.522 1.00 98.50 169 LYS A C 1
ATOM 1385 O O . LYS A 1 169 ? 5.181 -1.090 8.536 1.00 98.50 169 LYS A O 1
ATOM 1390 N N . GLU A 1 170 ? 5.162 0.432 6.883 1.00 98.50 170 GLU A N 1
ATOM 1391 C CA . GLU A 1 170 ? 3.940 1.124 7.324 1.00 98.50 170 GLU A CA 1
ATOM 1392 C C . GLU A 1 170 ? 2.733 0.174 7.387 1.00 98.50 170 GLU A C 1
ATOM 1394 O O . GLU A 1 170 ? 1.972 0.200 8.356 1.00 98.50 170 GLU A O 1
ATOM 1399 N N . LEU A 1 171 ? 2.588 -0.726 6.407 1.00 98.50 171 LEU A N 1
ATOM 1400 C CA . LEU A 1 171 ? 1.536 -1.742 6.393 1.00 98.50 171 LEU A CA 1
ATOM 1401 C C . LEU A 1 171 ? 1.666 -2.719 7.570 1.00 98.50 171 LEU A C 1
ATOM 1403 O O . LEU A 1 171 ? 0.666 -3.028 8.223 1.00 98.50 171 LEU A O 1
ATOM 1407 N N . THR A 1 172 ? 2.878 -3.196 7.869 1.00 98.44 172 THR A N 1
ATOM 1408 C CA . THR A 1 172 ? 3.101 -4.108 9.007 1.00 98.44 172 THR A CA 1
ATOM 1409 C C . THR A 1 172 ? 2.794 -3.441 10.349 1.00 98.44 172 THR A C 1
ATOM 1411 O O . THR A 1 172 ? 2.167 -4.052 11.215 1.00 98.44 172 THR A O 1
ATOM 1414 N N . GLU A 1 173 ? 3.159 -2.169 10.512 1.00 98.44 173 GLU A N 1
ATOM 1415 C CA . GLU A 1 173 ? 2.871 -1.393 11.719 1.00 98.44 173 GLU A CA 1
ATOM 1416 C C . GLU A 1 173 ? 1.369 -1.101 11.863 1.00 98.44 173 GLU A C 1
ATOM 1418 O O . GLU A 1 173 ? 0.788 -1.303 12.934 1.00 98.44 173 GLU A O 1
ATOM 1423 N N . SER A 1 174 ? 0.701 -0.726 10.770 1.00 98.25 174 SER A N 1
ATOM 1424 C CA . SER A 1 174 ? -0.754 -0.548 10.742 1.00 98.25 174 SER A CA 1
ATOM 1425 C C . SER A 1 174 ? -1.502 -1.852 11.056 1.00 98.25 174 SER A C 1
ATOM 1427 O O . SER A 1 174 ? -2.467 -1.856 11.819 1.00 98.25 174 SER A O 1
ATOM 1429 N N . THR A 1 175 ? -1.018 -2.989 10.555 1.00 98.50 175 THR A N 1
ATOM 1430 C CA . THR A 1 175 ? -1.601 -4.306 10.860 1.00 98.50 175 THR A CA 1
ATOM 1431 C C . THR A 1 175 ? -1.466 -4.636 12.347 1.00 98.50 175 THR A C 1
ATOM 1433 O O . THR A 1 175 ? -2.454 -4.969 13.001 1.00 98.50 175 THR A O 1
ATOM 1436 N N . ARG A 1 176 ? -0.271 -4.447 12.920 1.00 98.38 176 ARG A N 1
ATOM 1437 C CA . ARG A 1 176 ? -0.008 -4.684 14.347 1.00 98.38 176 ARG A CA 1
ATOM 1438 C C . ARG A 1 176 ? -0.863 -3.798 15.257 1.00 98.38 176 ARG A C 1
ATOM 1440 O O . ARG A 1 176 ? -1.375 -4.257 16.282 1.00 98.38 176 ARG A O 1
ATOM 1447 N N . THR A 1 177 ? -1.018 -2.521 14.909 1.00 98.31 177 THR A N 1
ATOM 1448 C CA . THR A 1 177 ? -1.882 -1.603 15.670 1.00 98.31 177 THR A CA 1
ATOM 1449 C C . THR A 1 177 ? -3.349 -2.016 15.586 1.00 98.31 177 THR A C 1
ATOM 1451 O O . THR A 1 177 ? -4.033 -2.005 16.607 1.00 98.31 177 THR A O 1
ATOM 1454 N N . ASN A 1 178 ? -3.823 -2.479 14.425 1.00 98.31 178 ASN A N 1
ATOM 1455 C CA . ASN A 1 178 ? -5.183 -3.000 14.275 1.00 98.31 178 ASN A CA 1
ATOM 1456 C C . ASN A 1 178 ? -5.432 -4.234 15.160 1.00 98.31 178 ASN A C 1
ATOM 1458 O O . ASN A 1 178 ? -6.447 -4.302 15.848 1.00 98.31 178 ASN A O 1
ATOM 1462 N N . GLU A 1 179 ? -4.492 -5.180 15.198 1.00 98.12 179 GLU A N 1
ATOM 1463 C CA . GLU A 1 179 ? -4.570 -6.359 16.075 1.00 98.12 179 GLU A CA 1
ATOM 1464 C C . GLU A 1 179 ? -4.597 -5.982 17.562 1.00 98.12 179 GLU A C 1
ATOM 1466 O O . GLU A 1 179 ? -5.375 -6.541 18.342 1.00 98.12 179 GLU A O 1
ATOM 1471 N N . THR A 1 180 ? -3.791 -4.989 17.950 1.00 98.38 180 THR A N 1
ATOM 1472 C CA . THR A 1 180 ? -3.778 -4.458 19.321 1.00 98.38 180 THR A CA 1
ATOM 1473 C C . THR A 1 180 ? -5.138 -3.859 19.680 1.00 98.38 180 THR A C 1
ATOM 1475 O O . THR A 1 180 ? -5.725 -4.243 20.690 1.00 98.38 180 THR A O 1
ATOM 1478 N N . LEU A 1 181 ? -5.693 -3.004 18.815 1.00 98.25 181 LEU A N 1
ATOM 1479 C CA . LEU A 1 181 ? -7.006 -2.388 19.019 1.00 98.25 181 LEU A CA 1
ATOM 1480 C C . LEU A 1 181 ? -8.138 -3.421 19.073 1.00 98.25 181 LEU A C 1
ATOM 1482 O O . LEU A 1 181 ? -9.027 -3.303 19.910 1.00 98.25 181 LEU A O 1
ATOM 1486 N N . ARG A 1 182 ? -8.102 -4.465 18.235 1.00 98.50 182 ARG A N 1
ATOM 1487 C CA . ARG A 1 182 ? -9.075 -5.574 18.295 1.00 98.50 182 ARG A CA 1
ATOM 1488 C C . ARG A 1 182 ? -9.020 -6.309 19.632 1.00 98.50 182 ARG A C 1
ATOM 1490 O O . ARG A 1 182 ? -10.060 -6.636 20.196 1.00 98.50 182 ARG A O 1
ATOM 1497 N N . THR A 1 183 ? -7.815 -6.541 20.149 1.00 98.31 183 THR A N 1
ATOM 1498 C CA . THR A 1 183 ? -7.616 -7.193 21.450 1.00 98.31 183 THR A CA 1
ATOM 1499 C C . THR A 1 183 ? -8.128 -6.314 22.594 1.00 98.31 183 THR A C 1
ATOM 1501 O O . THR A 1 183 ? -8.796 -6.802 23.507 1.00 98.31 183 THR A O 1
ATOM 1504 N N . GLU A 1 184 ? -7.852 -5.010 22.546 1.00 98.25 184 GLU A N 1
ATOM 1505 C CA . GLU A 1 184 ? -8.352 -4.049 23.532 1.00 98.25 184 GLU A CA 1
ATOM 1506 C C . GLU A 1 184 ? -9.877 -3.918 23.495 1.00 98.25 184 GLU A C 1
ATOM 1508 O O . GLU A 1 184 ? -10.505 -3.890 24.555 1.00 98.25 184 GLU A O 1
ATOM 1513 N N . LEU A 1 185 ? -10.475 -3.911 22.300 1.00 98.38 185 LEU A N 1
ATOM 1514 C CA . LEU A 1 185 ? -11.924 -3.893 22.118 1.00 98.38 185 LEU A CA 1
ATOM 1515 C C . LEU A 1 185 ? -12.570 -5.128 22.750 1.00 98.38 185 LEU A C 1
ATOM 1517 O O . LEU A 1 185 ? -13.434 -4.971 23.607 1.00 98.38 185 LEU A O 1
ATOM 1521 N N . ALA A 1 186 ? -12.081 -6.331 22.433 1.00 98.00 186 ALA A N 1
ATOM 1522 C CA . ALA A 1 186 ? -12.594 -7.573 23.016 1.00 98.00 186 ALA A CA 1
ATOM 1523 C C . ALA A 1 186 ? -12.482 -7.582 24.553 1.00 98.00 186 ALA A C 1
ATOM 1525 O O . ALA A 1 186 ? -13.396 -8.001 25.263 1.00 98.00 186 ALA A O 1
ATOM 1526 N N . LYS A 1 187 ? -11.377 -7.059 25.104 1.00 98.44 187 LYS A N 1
ATOM 1527 C CA . LYS A 1 187 ? -11.206 -6.911 26.558 1.00 98.44 187 LYS A CA 1
ATOM 1528 C C . LYS A 1 187 ? -12.196 -5.910 27.161 1.00 98.44 187 LYS A C 1
ATOM 1530 O O . LYS A 1 187 ? -12.638 -6.100 28.294 1.00 98.44 187 LYS A O 1
ATOM 1535 N N . SER A 1 188 ? -12.500 -4.830 26.446 1.00 97.62 188 SER A N 1
ATOM 1536 C CA . SER A 1 188 ? -13.484 -3.829 26.864 1.00 97.62 188 SER A CA 1
ATOM 1537 C C . SER A 1 188 ? -14.903 -4.400 26.845 1.00 97.62 188 SER A C 1
ATOM 1539 O O . SER A 1 188 ? -15.639 -4.223 27.812 1.00 97.62 188 SER A O 1
ATOM 1541 N N . GLU A 1 189 ? -15.257 -5.151 25.800 1.00 98.19 189 GLU A N 1
ATOM 1542 C CA . GLU A 1 189 ? -16.551 -5.829 25.661 1.00 98.19 189 GLU A CA 1
ATOM 1543 C C . GLU A 1 189 ? -16.781 -6.845 26.787 1.00 98.19 189 GLU A C 1
ATOM 1545 O O . GLU A 1 189 ? -17.810 -6.782 27.455 1.00 98.19 189 GLU A O 1
ATOM 1550 N N . LEU A 1 190 ? -15.787 -7.684 27.104 1.00 98.06 190 LEU A N 1
ATOM 1551 C CA . LEU A 1 190 ? -15.873 -8.621 28.236 1.00 98.06 190 LEU A CA 1
ATOM 1552 C C . LEU A 1 190 ? -16.063 -7.911 29.584 1.00 98.06 190 LEU A C 1
ATOM 1554 O O . LEU A 1 190 ? -16.808 -8.374 30.446 1.00 98.06 190 LEU A O 1
ATOM 1558 N N . LYS A 1 191 ? -15.392 -6.770 29.792 1.00 98.19 191 LYS A N 1
ATOM 1559 C CA . LYS A 1 191 ? -15.595 -5.960 31.003 1.00 98.19 191 LYS A CA 1
ATOM 1560 C C . LYS A 1 191 ? -16.994 -5.356 31.052 1.00 98.19 191 LYS A C 1
ATOM 1562 O O . LYS A 1 191 ? -17.564 -5.258 32.135 1.00 98.19 191 LYS A O 1
ATOM 1567 N N . LEU A 1 192 ? -17.524 -4.922 29.911 1.00 98.06 192 LEU A N 1
ATOM 1568 C CA . LEU A 1 192 ? -18.869 -4.369 29.820 1.00 98.06 192 LEU A CA 1
ATOM 1569 C C . LEU A 1 192 ? -19.919 -5.433 30.150 1.00 98.06 192 LEU A C 1
ATOM 1571 O O . LEU A 1 192 ? -20.810 -5.156 30.947 1.00 98.06 192 LEU A O 1
ATOM 1575 N N . GLU A 1 193 ? -19.774 -6.641 29.605 1.00 97.75 193 GLU A N 1
ATOM 1576 C CA . GLU A 1 193 ? -20.639 -7.788 29.901 1.00 97.75 193 GLU A CA 1
ATOM 1577 C C . GLU A 1 193 ? -20.582 -8.153 31.391 1.00 97.75 193 GLU A C 1
ATOM 1579 O O . GLU A 1 193 ? -21.612 -8.189 32.059 1.00 97.75 193 GLU A O 1
ATOM 1584 N N . SER A 1 194 ? -19.378 -8.266 31.960 1.00 97.88 194 SER A N 1
ATOM 1585 C CA . SER A 1 194 ? -19.206 -8.528 33.395 1.00 97.88 194 SER A CA 1
ATOM 1586 C C . SER A 1 194 ? -19.845 -7.450 34.283 1.00 97.88 194 SER A C 1
ATOM 1588 O O . SER A 1 194 ? -20.482 -7.763 35.290 1.00 97.88 194 SER A O 1
ATOM 1590 N N . ASN A 1 195 ? -19.709 -6.174 33.913 1.00 97.75 195 ASN A N 1
ATOM 1591 C CA . ASN A 1 195 ? -20.357 -5.079 34.631 1.00 97.75 195 ASN A CA 1
ATOM 1592 C C . ASN A 1 195 ? -21.883 -5.136 34.493 1.00 97.75 195 ASN A C 1
ATOM 1594 O O . ASN A 1 195 ? -22.592 -4.817 35.447 1.00 97.75 195 ASN A O 1
ATOM 1598 N N . GLN A 1 196 ? -22.394 -5.527 33.324 1.00 98.25 196 GLN A N 1
ATOM 1599 C CA . GLN A 1 196 ? -23.826 -5.674 33.089 1.00 98.25 196 GLN A CA 1
ATOM 1600 C C . GLN A 1 196 ? -24.418 -6.781 33.968 1.00 98.25 196 GLN A C 1
ATOM 1602 O O . GLN A 1 196 ? -25.466 -6.566 34.582 1.00 98.25 196 GLN A O 1
ATOM 1607 N N . ASP A 1 197 ? -23.728 -7.914 34.093 1.00 97.88 197 ASP A N 1
ATOM 1608 C CA . ASP A 1 197 ? -24.114 -9.006 34.991 1.00 97.88 197 ASP A CA 1
ATOM 1609 C C . ASP A 1 197 ? -24.131 -8.554 36.451 1.00 97.88 197 ASP A C 1
ATOM 1611 O O . ASP A 1 197 ? -25.116 -8.774 37.158 1.00 97.88 197 ASP A O 1
ATOM 1615 N N . TYR A 1 198 ? -23.094 -7.833 36.885 1.00 98.00 198 TYR A N 1
ATOM 1616 C CA . TYR A 1 198 ? -23.042 -7.274 38.235 1.00 98.00 198 TYR A CA 1
ATOM 1617 C C . TYR A 1 198 ? -24.204 -6.306 38.506 1.00 98.00 198 TYR A C 1
ATOM 1619 O O . TYR A 1 198 ? -24.853 -6.376 39.550 1.00 98.00 198 TYR A O 1
ATOM 1627 N N . VAL A 1 199 ? -24.519 -5.417 37.559 1.00 98.31 199 VAL A N 1
ATOM 1628 C CA . VAL A 1 199 ? -25.663 -4.500 37.679 1.00 98.31 199 VAL A CA 1
ATOM 1629 C C . VAL A 1 199 ? -26.982 -5.270 37.769 1.00 98.31 199 VAL A C 1
ATOM 1631 O O . VAL A 1 199 ? -27.844 -4.901 38.569 1.00 98.31 199 VAL A O 1
ATOM 1634 N N . ASN A 1 200 ? -27.151 -6.332 36.981 1.00 98.06 200 ASN A N 1
ATOM 1635 C CA . ASN A 1 200 ? -28.342 -7.178 37.032 1.00 98.06 200 ASN A CA 1
ATOM 1636 C C . ASN A 1 200 ? -28.473 -7.878 38.395 1.00 98.06 200 ASN A C 1
ATOM 1638 O O . ASN A 1 200 ? -29.560 -7.882 38.974 1.00 98.06 200 ASN A O 1
ATOM 1642 N N . GLU A 1 201 ? -27.374 -8.398 38.946 1.00 98.19 201 GLU A N 1
ATOM 1643 C CA . GLU A 1 201 ? -27.346 -9.018 40.275 1.00 98.19 201 GLU A CA 1
ATOM 1644 C C . GLU A 1 201 ? -27.705 -8.014 41.379 1.00 98.19 201 GLU A C 1
ATOM 1646 O O . GLU A 1 201 ? -28.532 -8.303 42.247 1.00 98.19 201 GLU A O 1
ATOM 1651 N N . VAL A 1 202 ? -27.126 -6.810 41.336 1.00 97.75 202 VAL A N 1
ATOM 1652 C CA . VAL A 1 202 ? -27.431 -5.741 42.298 1.00 97.75 202 VAL A CA 1
ATOM 1653 C C . VAL A 1 202 ? -28.899 -5.333 42.211 1.00 97.75 202 VAL A C 1
ATOM 1655 O O . VAL A 1 202 ? -29.542 -5.190 43.248 1.00 97.75 202 VAL A O 1
ATOM 1658 N N . LYS A 1 203 ? -29.460 -5.196 41.003 1.00 98.19 203 LYS A N 1
ATOM 1659 C CA . LYS A 1 203 ? -30.891 -4.905 40.820 1.00 98.19 203 LYS A CA 1
ATOM 1660 C C . LYS A 1 203 ? -31.778 -6.004 41.403 1.00 98.19 203 LYS A C 1
ATOM 1662 O O . LYS A 1 203 ? -32.736 -5.686 42.099 1.00 98.19 203 LYS A O 1
ATOM 1667 N N . ALA A 1 204 ? -31.446 -7.274 41.170 1.00 97.88 204 ALA A N 1
ATOM 1668 C CA . ALA A 1 204 ? -32.198 -8.396 41.728 1.00 97.88 204 ALA A CA 1
ATOM 1669 C C . ALA A 1 204 ? -32.143 -8.412 43.266 1.00 97.88 204 ALA A C 1
ATOM 1671 O O . ALA A 1 204 ? -33.169 -8.578 43.924 1.00 97.88 204 ALA A O 1
ATOM 1672 N N . LYS A 1 205 ? -30.962 -8.169 43.852 1.00 97.69 205 LYS A N 1
ATOM 1673 C CA . LYS A 1 205 ? -30.794 -8.037 45.309 1.00 97.69 205 LYS A CA 1
ATOM 1674 C C . LYS A 1 205 ? -31.575 -6.853 45.877 1.00 97.69 205 LYS A C 1
ATOM 1676 O O . LYS A 1 205 ? -32.204 -6.995 46.921 1.00 97.69 205 LYS A O 1
ATOM 1681 N N . GLN A 1 206 ? -31.550 -5.708 45.198 1.00 97.88 206 GLN A N 1
ATOM 1682 C CA . GLN A 1 206 ? -32.301 -4.517 45.592 1.00 97.88 206 GLN A CA 1
ATOM 1683 C C . GLN A 1 206 ? -33.807 -4.800 45.613 1.00 97.88 206 GLN A C 1
ATOM 1685 O O . GLN A 1 206 ? -34.463 -4.502 46.606 1.00 97.88 206 GLN A O 1
ATOM 1690 N N . GLN A 1 207 ? -34.334 -5.440 44.567 1.00 98.00 207 GLN A N 1
ATOM 1691 C CA . GLN A 1 207 ? -35.744 -5.819 44.504 1.00 98.00 207 GLN A CA 1
ATOM 1692 C C . GLN A 1 207 ? -36.126 -6.782 45.640 1.00 98.00 207 GLN A C 1
ATOM 1694 O O . GLN A 1 207 ? -37.127 -6.567 46.318 1.00 98.00 207 GLN A O 1
ATOM 1699 N N . ALA A 1 208 ? -35.301 -7.799 45.910 1.00 98.00 208 ALA A N 1
ATOM 1700 C CA . ALA A 1 208 ? -35.544 -8.733 47.011 1.00 98.00 208 ALA A CA 1
ATOM 1701 C C . ALA A 1 208 ? -35.548 -8.036 48.387 1.00 98.00 208 ALA A C 1
ATOM 1703 O O . ALA A 1 208 ? -36.375 -8.350 49.244 1.00 98.00 208 ALA A O 1
ATOM 1704 N N . LEU A 1 209 ? -34.651 -7.066 48.603 1.00 97.75 209 LEU A N 1
ATOM 1705 C CA . LEU A 1 209 ? -34.624 -6.260 49.827 1.00 97.75 209 LEU A CA 1
ATOM 1706 C C . LEU A 1 209 ? -35.857 -5.357 49.955 1.00 97.75 209 LEU A C 1
ATOM 1708 O O . LEU A 1 209 ? -36.384 -5.206 51.056 1.00 97.75 209 LEU A O 1
ATOM 1712 N N . GLU A 1 210 ? -36.331 -4.768 48.858 1.00 97.88 210 GLU A N 1
ATOM 1713 C CA . GLU A 1 210 ? -37.558 -3.964 48.840 1.00 97.88 210 GLU A CA 1
ATOM 1714 C C . GLU A 1 210 ? -38.793 -4.808 49.186 1.00 97.88 210 GLU A C 1
ATOM 1716 O O . GLU A 1 210 ? -39.597 -4.403 50.030 1.00 97.88 210 GLU A O 1
ATOM 1721 N N . GLU A 1 211 ? -38.907 -6.013 48.622 1.00 97.69 211 GLU A N 1
ATOM 1722 C CA . GLU A 1 211 ? -39.975 -6.972 48.937 1.00 97.69 211 GLU A CA 1
ATOM 1723 C C . GLU A 1 211 ? -39.929 -7.415 50.411 1.00 97.69 211 GLU A C 1
ATOM 1725 O O . GLU A 1 211 ? -40.956 -7.430 51.103 1.00 97.69 211 GLU A O 1
ATOM 1730 N N . GLN A 1 212 ? -38.733 -7.712 50.932 1.00 97.56 212 GLN A N 1
ATOM 1731 C CA . GLN A 1 212 ? -38.546 -8.057 52.342 1.00 97.56 212 GLN A CA 1
ATOM 1732 C C . GLN A 1 212 ? -38.916 -6.888 53.266 1.00 97.56 212 GLN A C 1
ATOM 1734 O O . GLN A 1 212 ? -39.606 -7.085 54.266 1.00 97.56 212 GLN A O 1
ATOM 1739 N N . SER A 1 213 ? -38.490 -5.669 52.928 1.00 96.88 213 SER A N 1
ATOM 1740 C CA . SER A 1 213 ? -38.809 -4.455 53.684 1.00 96.88 213 SER A CA 1
ATOM 1741 C C . SER A 1 213 ? -40.317 -4.200 53.725 1.00 96.88 213 SER A C 1
ATOM 1743 O O . SER A 1 213 ? -40.877 -3.947 54.793 1.00 96.88 213 SER A O 1
ATOM 1745 N N . SER A 1 214 ? -41.002 -4.358 52.586 1.00 97.62 214 SER A N 1
ATOM 1746 C CA . SER A 1 214 ? -42.460 -4.242 52.504 1.00 97.62 214 SER A CA 1
ATOM 1747 C C . SER A 1 214 ? -43.167 -5.270 53.392 1.00 97.62 214 SER A C 1
ATOM 1749 O O . SER A 1 214 ? -44.074 -4.908 54.145 1.00 97.62 214 SER A O 1
ATOM 1751 N N . THR A 1 215 ? -42.707 -6.525 53.371 1.00 97.62 215 THR A N 1
ATOM 1752 C CA . THR A 1 215 ? -43.252 -7.603 54.211 1.00 97.62 215 THR A CA 1
ATOM 1753 C C . THR A 1 215 ? -43.089 -7.287 55.697 1.00 97.62 215 THR A C 1
ATOM 1755 O O . THR A 1 215 ? -44.069 -7.295 56.443 1.00 97.62 215 THR A O 1
ATOM 1758 N N . LEU A 1 216 ? -41.874 -6.921 56.122 1.00 97.19 216 LEU A N 1
ATOM 1759 C CA . LEU A 1 216 ? -41.588 -6.536 57.508 1.00 97.19 216 LEU A CA 1
ATOM 1760 C C . LEU A 1 216 ? -42.424 -5.331 57.949 1.00 97.19 216 LEU A C 1
ATOM 1762 O O . LEU A 1 216 ? -42.898 -5.283 59.083 1.00 97.19 216 LEU A O 1
ATOM 1766 N N . GLN A 1 217 ? -42.643 -4.358 57.064 1.00 97.56 217 GLN A N 1
ATOM 1767 C CA . GLN A 1 217 ? -43.479 -3.201 57.363 1.00 97.56 217 GLN A CA 1
ATOM 1768 C C . GLN A 1 217 ? -44.948 -3.596 57.590 1.00 97.56 217 GLN A C 1
ATOM 1770 O O . GLN A 1 217 ? -45.570 -3.096 58.532 1.00 97.56 217 GLN A O 1
ATOM 1775 N N . SER A 1 218 ? -45.497 -4.512 56.785 1.00 97.06 218 SER A N 1
ATOM 1776 C CA . SER A 1 218 ? -46.845 -5.060 56.997 1.00 97.06 218 SER A CA 1
ATOM 1777 C C . SER A 1 218 ? -46.954 -5.870 58.293 1.00 97.06 218 SER A C 1
ATOM 1779 O O . SER A 1 218 ? -47.919 -5.700 59.042 1.00 97.06 218 SER A O 1
ATOM 1781 N N . GLU A 1 219 ? -45.961 -6.705 58.608 1.00 97.25 219 GLU A N 1
ATOM 1782 C CA . GLU A 1 219 ? -45.916 -7.449 59.874 1.00 97.25 219 GLU A CA 1
ATOM 1783 C C . GLU A 1 219 ? -45.873 -6.509 61.083 1.00 97.25 219 GLU A C 1
ATOM 1785 O O . GLU A 1 219 ? -46.633 -6.684 62.037 1.00 97.25 219 GLU A O 1
ATOM 1790 N N . ASN A 1 220 ? -45.047 -5.464 61.024 1.00 96.62 220 ASN A N 1
ATOM 1791 C CA . ASN A 1 220 ? -44.907 -4.496 62.107 1.00 96.62 220 ASN A CA 1
ATOM 1792 C C . ASN A 1 220 ? -46.204 -3.693 62.333 1.00 96.62 220 ASN A C 1
ATOM 1794 O O . ASN A 1 220 ? -46.595 -3.441 63.475 1.00 96.62 220 ASN A O 1
ATOM 1798 N N . GLN A 1 221 ? -46.932 -3.353 61.261 1.00 96.94 221 GLN A N 1
ATOM 1799 C CA . GLN A 1 221 ? -48.273 -2.766 61.374 1.00 96.94 221 GLN A CA 1
ATOM 1800 C C . GLN A 1 221 ? -49.268 -3.721 62.044 1.00 96.94 221 GLN A C 1
ATOM 1802 O O . GLN A 1 221 ? -50.012 -3.299 62.931 1.00 96.94 221 GLN A O 1
ATOM 1807 N N . SER A 1 222 ? -49.275 -5.001 61.660 1.00 97.19 222 SER A N 1
ATOM 1808 C CA . SER A 1 222 ? -50.147 -6.019 62.264 1.00 97.19 222 SER A CA 1
ATOM 1809 C C . SER A 1 222 ? -49.854 -6.208 63.757 1.00 97.19 222 SER A C 1
ATOM 1811 O O . SER A 1 222 ? -50.769 -6.171 64.584 1.00 97.19 222 SER A O 1
ATOM 1813 N N . LEU A 1 223 ? -48.575 -6.332 64.122 1.00 96.94 223 LEU A N 1
ATOM 1814 C CA . LEU A 1 223 ? -48.138 -6.428 65.516 1.00 96.94 223 LEU A CA 1
ATOM 1815 C C . LEU A 1 223 ? -48.512 -5.175 66.310 1.00 96.94 223 LEU A C 1
ATOM 1817 O O . LEU A 1 223 ? -49.056 -5.294 67.404 1.00 96.94 223 LEU A O 1
ATOM 1821 N N . SER A 1 224 ? -48.312 -3.983 65.745 1.00 97.00 224 SER A N 1
ATOM 1822 C CA . SER A 1 224 ? -48.715 -2.724 66.384 1.00 97.00 224 SER A CA 1
ATOM 1823 C C . SER A 1 224 ? -50.220 -2.690 66.674 1.00 97.00 224 SER A C 1
ATOM 1825 O O . SER A 1 224 ? -50.625 -2.340 67.780 1.00 97.00 224 SER A O 1
ATOM 1827 N N . GLN A 1 225 ? -51.059 -3.132 65.730 1.00 96.81 225 GLN A N 1
ATOM 1828 C CA . GLN A 1 225 ? -52.506 -3.239 65.946 1.00 96.81 225 GLN A CA 1
ATOM 1829 C C . GLN A 1 225 ? -52.866 -4.260 67.034 1.00 96.81 225 GLN A C 1
ATOM 1831 O O . GLN A 1 225 ? -53.785 -4.016 67.821 1.00 96.81 225 GLN A O 1
ATOM 1836 N N . GLN A 1 226 ? -52.171 -5.401 67.094 1.00 96.88 226 GLN A N 1
ATOM 1837 C CA . GLN A 1 226 ? -52.369 -6.385 68.162 1.00 96.88 226 GLN A CA 1
ATOM 1838 C C . GLN A 1 226 ? -51.993 -5.817 69.529 1.00 96.88 226 GLN A C 1
ATOM 1840 O O . GLN A 1 226 ? -52.764 -5.978 70.474 1.00 96.88 226 GLN A O 1
ATOM 1845 N N . VAL A 1 227 ? -50.866 -5.108 69.626 1.00 96.12 227 VAL A N 1
ATOM 1846 C CA . VAL A 1 227 ? -50.443 -4.432 70.858 1.00 96.12 227 VAL A CA 1
ATOM 1847 C C . VAL A 1 227 ? -51.508 -3.436 71.305 1.00 96.12 227 VAL A C 1
ATOM 1849 O O . VAL A 1 227 ? -51.930 -3.497 72.455 1.00 96.12 227 VAL A O 1
ATOM 1852 N N . THR A 1 228 ? -52.031 -2.590 70.409 1.00 96.25 228 THR A N 1
ATOM 1853 C CA . THR A 1 228 ? -53.114 -1.655 70.758 1.00 96.25 228 THR A CA 1
ATOM 1854 C C . THR A 1 228 ? -54.352 -2.383 71.285 1.00 96.25 228 THR A C 1
ATOM 1856 O O . THR A 1 228 ? -54.897 -1.995 72.317 1.00 96.25 228 THR A O 1
ATOM 1859 N N . LYS A 1 229 ? -54.785 -3.470 70.629 1.00 96.88 229 LYS A N 1
ATOM 1860 C CA . LYS A 1 229 ? -55.928 -4.275 71.094 1.00 96.88 229 LYS A CA 1
ATOM 1861 C C . LYS A 1 229 ? -55.682 -4.848 72.490 1.00 96.88 229 LYS A C 1
ATOM 1863 O O . LYS A 1 229 ? -56.529 -4.679 73.364 1.00 96.88 229 LYS A O 1
ATOM 1868 N N . LEU A 1 230 ? -54.529 -5.476 72.714 1.00 96.50 230 LEU A N 1
ATOM 1869 C CA . LEU A 1 230 ? -54.175 -6.050 74.013 1.00 96.50 230 LEU A CA 1
ATOM 1870 C C . LEU A 1 230 ? -54.075 -4.975 75.103 1.00 96.50 230 LEU A C 1
ATOM 1872 O O . LEU A 1 230 ? -54.602 -5.182 76.191 1.00 96.50 230 LEU A O 1
ATOM 1876 N N . SER A 1 231 ? -53.492 -3.809 74.809 1.00 96.38 231 SER A N 1
ATOM 1877 C CA . SER A 1 231 ? -53.464 -2.669 75.735 1.00 96.38 231 SER A CA 1
ATOM 1878 C C . SER A 1 231 ? -54.872 -2.221 76.130 1.00 96.38 231 SER A C 1
ATOM 1880 O O . SER A 1 231 ? -55.156 -2.111 77.319 1.00 96.38 231 SER A O 1
ATOM 1882 N N . THR A 1 232 ? -55.791 -2.053 75.172 1.00 95.69 232 THR A N 1
ATOM 1883 C CA . THR A 1 232 ? -57.183 -1.669 75.489 1.00 95.69 232 THR A CA 1
ATOM 1884 C C . THR A 1 232 ? -57.927 -2.741 76.296 1.00 95.69 232 THR A C 1
ATOM 1886 O O . THR A 1 232 ? -58.693 -2.420 77.205 1.00 95.69 232 THR A O 1
ATOM 1889 N N . GLN A 1 233 ? -57.682 -4.027 76.017 1.00 96.06 233 GLN A N 1
ATOM 1890 C CA . GLN A 1 233 ? -58.241 -5.131 76.804 1.00 96.06 233 GLN A CA 1
ATOM 1891 C C . GLN A 1 233 ? -57.685 -5.163 78.230 1.00 96.06 233 GLN A C 1
ATOM 1893 O O . GLN A 1 233 ? -58.428 -5.451 79.173 1.00 96.06 233 GLN A O 1
ATOM 1898 N N . LEU A 1 234 ? -56.396 -4.860 78.400 1.00 95.69 234 LEU A N 1
ATOM 1899 C CA . LEU A 1 234 ? -55.748 -4.785 79.703 1.00 95.69 234 LEU A CA 1
ATOM 1900 C C . LEU A 1 234 ? -56.299 -3.618 80.529 1.00 95.69 234 LEU A C 1
ATOM 1902 O O . LEU A 1 234 ? -56.625 -3.812 81.699 1.00 95.69 234 LEU A O 1
ATOM 1906 N N . GLU A 1 235 ? -56.469 -2.438 79.929 1.00 95.19 235 GLU A N 1
ATOM 1907 C CA . GLU A 1 235 ? -57.113 -1.282 80.572 1.00 95.19 235 GLU A CA 1
ATOM 1908 C C . GLU A 1 235 ? -58.546 -1.616 81.011 1.00 95.19 235 GLU A C 1
ATOM 1910 O O . GLU A 1 235 ? -58.920 -1.386 82.165 1.00 95.19 235 GLU A O 1
ATOM 1915 N N . GLY A 1 236 ? -59.328 -2.248 80.128 1.00 95.25 236 GLY A N 1
ATOM 1916 C CA . GLY A 1 236 ? -60.672 -2.730 80.444 1.00 95.25 236 GLY A CA 1
ATOM 1917 C C . GLY A 1 236 ? -60.677 -3.718 81.614 1.00 95.25 236 GLY A C 1
ATOM 1918 O O . GLY A 1 236 ? -61.418 -3.530 82.579 1.00 95.25 236 GLY A O 1
ATOM 1919 N N . SER A 1 237 ? -59.799 -4.722 81.586 1.00 94.75 237 SER A N 1
ATOM 1920 C CA . SER A 1 237 ? -59.661 -5.708 82.668 1.00 94.75 237 SER A CA 1
ATOM 1921 C C . SER A 1 237 ? -59.251 -5.056 83.991 1.00 94.75 237 SER A C 1
ATOM 1923 O O . SER A 1 237 ? -59.822 -5.369 85.032 1.00 94.75 237 SER A O 1
ATOM 1925 N N . THR A 1 238 ? -58.329 -4.091 83.948 1.00 96.25 238 THR A N 1
ATOM 1926 C CA . THR A 1 238 ? -57.892 -3.312 85.117 1.00 96.25 238 THR A CA 1
ATOM 1927 C C . THR A 1 238 ? -59.064 -2.545 85.738 1.00 96.25 238 THR A C 1
ATOM 1929 O O . THR A 1 238 ? -59.234 -2.555 86.957 1.00 96.25 238 THR A O 1
ATOM 1932 N N . SER A 1 239 ? -59.936 -1.941 84.920 1.00 95.19 239 SER A N 1
ATOM 1933 C CA . SER A 1 239 ? -61.132 -1.242 85.416 1.00 95.19 239 SER A CA 1
ATOM 1934 C C . SER A 1 239 ? -62.140 -2.183 86.095 1.00 95.19 239 SER A C 1
ATOM 1936 O O . SER A 1 239 ? -62.723 -1.841 87.131 1.00 95.19 239 SER A O 1
ATOM 1938 N N . VAL A 1 240 ? -62.310 -3.395 85.552 1.00 95.44 240 VAL A N 1
ATOM 1939 C CA . VAL A 1 240 ? -63.172 -4.434 86.129 1.00 95.44 240 VAL A CA 1
ATOM 1940 C C . VAL A 1 240 ? -62.603 -4.914 87.458 1.00 95.44 240 VAL A C 1
ATOM 1942 O O . VAL A 1 240 ? -63.351 -4.983 88.430 1.00 95.44 240 VAL A O 1
ATOM 1945 N N . VAL A 1 241 ? -61.295 -5.184 87.528 1.00 95.00 241 VAL A N 1
ATOM 1946 C CA . VAL A 1 241 ? -60.612 -5.561 88.776 1.00 95.00 241 VAL A CA 1
ATOM 1947 C C . VAL A 1 241 ? -60.809 -4.483 89.837 1.00 95.00 241 VAL A C 1
ATOM 1949 O O . VAL A 1 241 ? -61.306 -4.799 90.910 1.00 95.00 241 VAL A O 1
ATOM 1952 N N . SER A 1 242 ? -60.566 -3.208 89.518 1.00 95.06 242 SER A N 1
ATOM 1953 C CA . SER A 1 242 ? -60.783 -2.104 90.466 1.00 95.06 242 SER A CA 1
ATOM 1954 C C . SER A 1 242 ? -62.237 -2.014 90.958 1.00 95.06 242 SER A C 1
ATOM 1956 O O . SER A 1 242 ? -62.503 -1.734 92.127 1.00 95.06 242 SER A O 1
ATOM 1958 N N . THR A 1 243 ? -63.208 -2.285 90.080 1.00 95.25 243 THR A N 1
ATOM 1959 C CA . THR A 1 243 ? -64.633 -2.321 90.452 1.00 95.25 243 THR A CA 1
ATOM 1960 C C . THR A 1 243 ? -64.946 -3.504 91.369 1.00 95.25 243 THR A C 1
ATOM 1962 O O . THR A 1 243 ? -65.700 -3.358 92.332 1.00 95.25 243 THR A O 1
ATOM 1965 N N . LEU A 1 244 ? -64.378 -4.677 91.083 1.00 94.12 244 LEU A N 1
ATOM 1966 C CA . LEU A 1 244 ? -64.528 -5.866 91.917 1.00 94.12 244 LEU A CA 1
ATOM 1967 C C . LEU A 1 244 ? -63.881 -5.670 93.289 1.00 94.12 244 LEU A C 1
ATOM 1969 O O . LEU A 1 244 ? -64.521 -5.989 94.283 1.00 94.12 244 LEU A O 1
ATOM 1973 N N . GLU A 1 245 ? -62.684 -5.087 93.356 1.00 95.25 245 GLU A N 1
ATOM 1974 C CA . GLU A 1 245 ? -62.008 -4.734 94.611 1.00 95.25 245 GLU A CA 1
ATOM 1975 C C . GLU A 1 245 ? -62.885 -3.822 95.477 1.00 95.25 245 GLU A C 1
ATOM 1977 O O . GLU A 1 245 ? -63.119 -4.135 96.642 1.00 95.25 245 GLU A O 1
ATOM 1982 N N . LYS A 1 246 ? -63.471 -2.760 9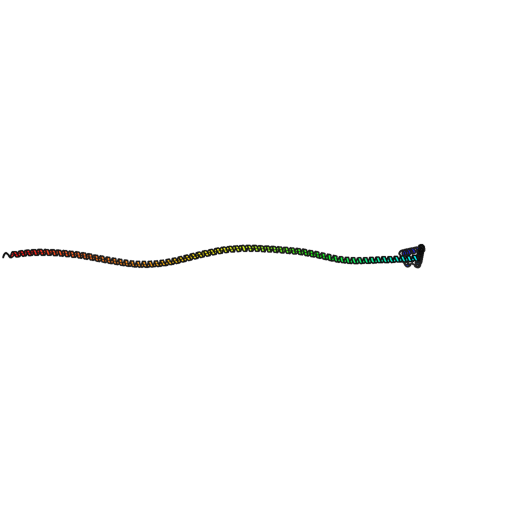4.901 1.00 94.75 246 LYS A N 1
ATOM 1983 C CA . LYS A 1 246 ? -64.422 -1.892 95.622 1.00 94.75 246 LYS A CA 1
ATOM 1984 C C . LYS A 1 246 ? -65.636 -2.659 96.148 1.00 94.75 246 LYS A C 1
ATOM 1986 O O . LYS A 1 246 ? -66.033 -2.488 97.297 1.00 94.75 246 LYS A O 1
ATOM 1991 N N . ARG A 1 247 ? -66.219 -3.541 95.330 1.00 94.06 247 ARG A N 1
ATOM 1992 C CA . ARG A 1 247 ? -67.356 -4.372 95.760 1.00 94.06 247 ARG A CA 1
ATOM 1993 C C . ARG A 1 247 ? -66.978 -5.340 96.876 1.00 94.06 247 ARG A C 1
ATOM 1995 O O . ARG A 1 247 ? -67.796 -5.570 97.759 1.00 94.06 247 ARG A O 1
ATOM 2002 N N . VAL A 1 248 ? -65.775 -5.912 96.839 1.00 94.38 248 VAL A N 1
ATOM 2003 C CA . VAL A 1 248 ? -65.259 -6.758 97.922 1.00 94.38 248 VAL A CA 1
ATOM 2004 C C . VAL A 1 248 ? -65.150 -5.939 99.205 1.00 94.38 248 VAL A C 1
ATOM 2006 O O . VAL A 1 248 ? -65.709 -6.360 100.211 1.00 94.38 248 VAL A O 1
ATOM 2009 N N . THR A 1 249 ? -64.565 -4.737 99.162 1.00 94.06 249 THR A N 1
ATOM 2010 C CA . THR A 1 249 ? -64.488 -3.867 100.349 1.00 94.06 249 THR A CA 1
ATOM 2011 C C . THR A 1 249 ? -65.871 -3.458 100.877 1.00 94.06 249 THR A C 1
ATOM 2013 O O . THR A 1 249 ? -66.104 -3.455 102.086 1.00 94.06 249 THR A O 1
ATOM 2016 N N . ASP A 1 250 ? -66.835 -3.182 99.993 1.00 94.31 250 ASP A N 1
ATOM 2017 C CA . ASP A 1 250 ? -68.221 -2.892 100.388 1.00 94.31 250 ASP A CA 1
ATOM 2018 C C . ASP A 1 250 ? -68.879 -4.112 101.054 1.00 94.31 250 ASP A C 1
ATOM 2020 O O . ASP A 1 250 ? -69.578 -3.985 102.058 1.00 94.31 250 ASP A O 1
ATOM 2024 N N . PHE A 1 251 ? -68.642 -5.321 100.539 1.00 93.25 251 PHE A N 1
ATOM 2025 C CA . PHE A 1 251 ? -69.151 -6.539 101.165 1.00 93.25 251 PHE A CA 1
ATOM 2026 C C . PHE A 1 251 ? -68.465 -6.854 102.495 1.00 93.25 251 PHE A C 1
ATOM 2028 O O . PHE A 1 251 ? -69.142 -7.291 103.421 1.00 93.25 251 PHE A O 1
ATOM 2035 N N . GLU A 1 252 ? -67.165 -6.601 102.638 1.00 93.75 252 GLU A N 1
ATOM 2036 C CA . GLU A 1 252 ? -66.443 -6.751 103.908 1.00 93.75 252 GLU A CA 1
ATOM 2037 C C . GLU A 1 252 ? -66.970 -5.778 104.976 1.00 93.75 252 GLU A C 1
ATOM 2039 O O . GLU A 1 252 ? -67.207 -6.171 106.123 1.00 93.75 252 GLU A O 1
ATOM 2044 N N . THR A 1 253 ? -67.237 -4.521 104.608 1.00 93.25 253 THR A N 1
ATOM 2045 C CA . THR A 1 253 ? -67.850 -3.538 105.523 1.00 93.25 253 THR A CA 1
ATOM 2046 C C . THR A 1 253 ? -69.286 -3.918 105.898 1.00 93.25 253 THR A C 1
ATOM 2048 O O . THR A 1 253 ? -69.667 -3.829 107.065 1.00 93.25 253 THR A O 1
ATOM 2051 N N . GLN A 1 254 ? -70.085 -4.426 104.954 1.00 93.19 254 GLN A N 1
ATOM 2052 C CA . GLN A 1 254 ? -71.416 -4.961 105.262 1.00 93.19 254 GLN A CA 1
ATOM 2053 C C . GLN A 1 254 ? -71.348 -6.196 106.165 1.00 93.19 254 GLN A C 1
ATOM 2055 O O . GLN A 1 254 ? -72.141 -6.320 107.099 1.00 93.19 254 GLN A O 1
ATOM 2060 N N . HIS A 1 255 ? -70.406 -7.105 105.910 1.00 92.62 255 HIS A N 1
ATOM 2061 C CA . HIS A 1 255 ? -70.219 -8.318 106.697 1.00 92.62 255 HIS A CA 1
ATOM 2062 C C . HIS A 1 255 ? -69.839 -7.989 108.143 1.00 92.62 255 HIS A C 1
ATOM 2064 O O . HIS A 1 255 ? -70.468 -8.500 109.066 1.00 92.62 255 HIS A O 1
ATOM 2070 N N . THR A 1 256 ? -68.881 -7.083 108.350 1.00 93.12 256 THR A N 1
ATOM 2071 C CA . THR A 1 256 ? -68.485 -6.623 109.692 1.00 93.12 256 THR A CA 1
ATOM 2072 C C . THR A 1 256 ? -69.637 -5.932 110.428 1.00 93.12 256 THR A C 1
ATOM 2074 O O . THR A 1 256 ? -69.860 -6.216 111.606 1.00 93.12 256 THR A O 1
ATOM 2077 N N . ALA A 1 257 ? -70.435 -5.103 109.744 1.00 93.00 257 ALA A N 1
ATOM 2078 C CA . ALA A 1 257 ? -71.625 -4.480 110.327 1.00 93.00 257 ALA A CA 1
ATOM 2079 C C . ALA A 1 257 ? -72.701 -5.509 110.724 1.00 93.00 257 ALA A C 1
ATOM 2081 O O . ALA A 1 257 ? -73.249 -5.448 111.828 1.00 93.00 257 ALA A O 1
ATOM 2082 N N . LEU A 1 258 ? -72.989 -6.482 109.852 1.00 91.75 258 LEU A N 1
ATOM 2083 C CA . LEU A 1 258 ? -73.914 -7.578 110.152 1.00 91.75 258 LEU A CA 1
ATOM 2084 C C . LEU A 1 258 ? -73.406 -8.446 111.302 1.00 91.75 258 LEU A C 1
ATOM 2086 O O . LEU A 1 258 ? -74.198 -8.839 112.155 1.00 91.75 258 LEU A O 1
ATOM 2090 N N . GLN A 1 259 ? -72.103 -8.715 111.359 1.00 93.62 259 GLN A N 1
ATOM 2091 C CA . GLN A 1 259 ? -71.498 -9.479 112.439 1.00 93.62 259 GLN A CA 1
ATOM 2092 C C . GLN A 1 259 ? -71.582 -8.737 113.776 1.00 93.62 259 GLN A C 1
ATOM 2094 O O . GLN A 1 259 ? -71.984 -9.347 114.763 1.00 93.62 259 GLN A O 1
ATOM 2099 N N . SER A 1 260 ? -71.323 -7.424 113.808 1.00 91.44 260 SER A N 1
ATOM 2100 C CA . SER A 1 260 ? -71.558 -6.595 115.003 1.00 91.44 260 SER A CA 1
ATOM 2101 C C . SER A 1 260 ? -73.011 -6.698 115.464 1.00 91.44 260 SER A C 1
ATOM 2103 O O . SER A 1 260 ? -73.285 -7.023 116.618 1.00 91.44 260 SER A O 1
ATOM 2105 N N . ARG A 1 261 ? -73.963 -6.538 114.539 1.00 92.19 261 ARG A N 1
ATOM 2106 C CA . ARG A 1 261 ? -75.395 -6.646 114.838 1.00 92.19 261 ARG A CA 1
ATOM 2107 C C . ARG A 1 261 ? -75.799 -8.039 115.326 1.00 92.19 261 ARG A C 1
ATOM 2109 O O . ARG A 1 261 ? -76.653 -8.154 116.200 1.00 92.19 261 ARG A O 1
ATOM 2116 N N . ALA A 1 262 ? -75.199 -9.099 114.787 1.00 88.44 262 ALA A N 1
ATOM 2117 C CA . ALA A 1 262 ? -75.402 -10.461 115.269 1.00 88.44 262 ALA A CA 1
ATOM 2118 C C . ALA A 1 262 ? -74.872 -10.629 116.701 1.00 88.44 262 ALA A C 1
ATOM 2120 O O . ALA A 1 262 ? -75.577 -11.187 117.537 1.00 88.44 262 ALA A O 1
ATOM 2121 N N . THR A 1 263 ? -73.688 -10.088 117.014 1.00 90.25 263 THR A N 1
ATOM 2122 C CA . THR A 1 263 ? -73.144 -10.121 118.382 1.00 90.25 263 THR A CA 1
ATOM 2123 C C . THR A 1 263 ? -73.986 -9.313 119.370 1.00 90.25 263 THR A C 1
ATOM 2125 O O . THR A 1 263 ? -74.244 -9.796 120.468 1.00 90.25 263 THR A O 1
ATOM 2128 N N . GLU A 1 264 ? -74.488 -8.137 118.981 1.00 91.62 264 GLU A N 1
ATOM 2129 C CA . GLU A 1 264 ? -75.432 -7.339 119.780 1.00 91.62 264 GLU A CA 1
ATOM 2130 C C . GLU A 1 264 ? -76.744 -8.088 120.035 1.00 91.62 264 GLU A C 1
ATOM 2132 O O . GLU A 1 264 ? -77.305 -8.051 121.128 1.00 91.62 264 GLU A O 1
ATOM 2137 N N . MET A 1 265 ? -77.248 -8.798 119.027 1.00 88.75 265 MET A N 1
ATOM 2138 C CA . MET A 1 265 ? -78.450 -9.612 119.174 1.00 88.75 265 MET A CA 1
ATOM 2139 C C . MET A 1 265 ? -78.204 -10.810 120.095 1.00 88.75 265 MET A C 1
ATOM 2141 O O . MET A 1 265 ? -79.063 -11.139 120.909 1.00 88.75 265 MET A O 1
ATOM 2145 N N . GLU A 1 266 ? -77.028 -11.437 120.014 1.00 90.06 266 GLU A N 1
ATOM 2146 C CA . GLU A 1 266 ? -76.632 -12.532 120.900 1.00 90.06 266 GLU A CA 1
ATOM 2147 C C . GLU A 1 266 ? -76.474 -12.061 122.357 1.00 90.06 266 GLU A C 1
ATOM 2149 O O . GLU A 1 266 ? -76.901 -12.761 123.279 1.00 90.06 266 GLU A O 1
ATOM 2154 N N . THR A 1 267 ? -75.912 -10.870 122.597 1.00 89.19 267 THR A N 1
ATOM 2155 C CA . THR A 1 267 ? -75.830 -10.291 123.949 1.00 89.19 267 THR A CA 1
ATOM 2156 C C . THR A 1 267 ? -77.212 -9.932 124.489 1.00 89.19 267 THR A C 1
ATOM 2158 O O . THR A 1 267 ? -77.513 -10.289 125.628 1.00 89.19 267 THR A O 1
ATOM 2161 N N . HIS A 1 268 ? -78.089 -9.328 123.676 1.00 89.06 268 HIS A N 1
ATOM 2162 C CA . HIS A 1 268 ? -79.493 -9.099 124.039 1.00 89.06 268 HIS A CA 1
ATOM 2163 C C . HIS A 1 268 ? -80.233 -10.405 124.353 1.00 89.06 268 HIS A C 1
ATOM 2165 O O . HIS A 1 268 ? -80.986 -10.479 125.326 1.00 89.06 268 HIS A O 1
ATOM 2171 N N . TYR A 1 269 ? -80.004 -11.453 123.562 1.00 87.56 269 TYR A N 1
ATOM 2172 C CA . TYR A 1 269 ? -80.583 -12.771 123.802 1.00 87.56 269 TYR A CA 1
ATOM 2173 C C . TYR A 1 269 ? -80.099 -13.366 125.133 1.00 87.56 269 TYR A C 1
ATOM 2175 O O . TYR A 1 269 ? -80.906 -13.847 125.922 1.00 87.56 269 TYR A O 1
ATOM 2183 N N . LYS A 1 270 ? -78.799 -13.285 125.447 1.00 88.38 270 LYS A N 1
ATOM 2184 C CA . LYS A 1 270 ? -78.263 -13.734 126.748 1.00 88.38 270 LYS A CA 1
ATOM 2185 C C . LYS A 1 270 ? -78.832 -12.932 127.921 1.00 88.38 270 LYS A C 1
ATOM 2187 O O . LYS A 1 270 ? -79.165 -13.528 128.942 1.00 88.38 270 LYS A O 1
ATOM 2192 N N . ALA A 1 271 ? -78.966 -11.614 127.773 1.00 87.88 271 ALA A N 1
ATOM 2193 C CA . ALA A 1 271 ? -79.558 -10.749 128.792 1.00 87.88 271 ALA A CA 1
ATOM 2194 C C . ALA A 1 271 ? -81.021 -11.130 129.067 1.00 87.88 271 ALA A C 1
ATOM 2196 O O . ALA A 1 271 ? -81.371 -11.427 130.204 1.00 87.88 271 ALA A O 1
ATOM 2197 N N . THR A 1 272 ? -81.841 -11.242 128.020 1.00 85.38 272 THR A N 1
ATOM 2198 C CA . THR A 1 272 ? -83.247 -11.668 128.144 1.00 85.38 272 THR A CA 1
ATOM 2199 C C . THR A 1 272 ? -83.388 -13.090 128.694 1.00 85.38 272 THR A C 1
ATOM 2201 O O . THR A 1 272 ? -84.293 -13.358 129.480 1.00 85.38 272 THR A O 1
ATOM 2204 N N . LEU A 1 273 ? -82.476 -14.011 128.359 1.00 88.56 273 LEU A N 1
ATOM 2205 C CA . LEU A 1 273 ? -82.442 -15.350 128.955 1.00 88.56 273 LEU A CA 1
ATOM 2206 C C . LEU A 1 273 ? -82.130 -15.301 130.464 1.00 88.56 273 LEU A C 1
ATOM 2208 O O . LEU A 1 273 ? -82.709 -16.064 131.239 1.00 88.56 273 LEU A O 1
ATOM 2212 N N . SER A 1 274 ? -81.233 -14.404 130.886 1.00 84.50 274 SER A N 1
ATOM 2213 C CA . SER A 1 274 ? -80.920 -14.162 132.300 1.00 84.50 274 SER A CA 1
ATOM 2214 C C . SER A 1 274 ? -82.112 -13.560 133.042 1.00 84.50 274 SER A C 1
ATOM 2216 O O . SER A 1 274 ? -82.483 -14.070 134.095 1.00 84.50 274 SER A O 1
ATOM 2218 N N . GLU A 1 275 ? -82.763 -12.545 132.467 1.00 86.69 275 GLU A N 1
ATOM 2219 C CA . GLU A 1 275 ? -83.999 -11.954 133.000 1.00 86.69 275 GLU A CA 1
ATOM 2220 C C . GLU A 1 275 ? -85.108 -13.010 133.132 1.00 86.69 275 GLU A C 1
ATOM 2222 O O . GLU A 1 275 ? -85.792 -13.085 134.152 1.00 86.69 275 GLU A O 1
ATOM 2227 N N . LEU A 1 276 ? -85.255 -13.892 132.137 1.00 84.81 276 LEU A N 1
ATOM 2228 C CA . LEU A 1 276 ? -86.203 -15.005 132.181 1.00 84.81 276 LEU A CA 1
ATOM 2229 C C . LEU A 1 276 ? -85.862 -16.004 133.297 1.00 84.81 276 LEU A C 1
ATOM 2231 O O . LEU A 1 276 ? -86.761 -16.502 133.976 1.00 84.81 276 LEU A O 1
ATOM 2235 N N . SER A 1 277 ? -84.577 -16.304 133.502 1.00 83.94 277 SER A N 1
ATOM 2236 C CA . SER A 1 277 ? -84.103 -17.154 134.600 1.00 83.94 277 SER A CA 1
ATOM 2237 C C . SER A 1 277 ? -84.388 -16.522 135.966 1.00 83.94 277 SER A C 1
ATOM 2239 O O . SER A 1 277 ? -84.897 -17.197 136.865 1.00 83.94 277 SER A O 1
ATOM 2241 N N . GLU A 1 278 ? -84.137 -15.221 136.119 1.00 84.56 278 GLU A N 1
ATOM 2242 C CA . GLU A 1 278 ? -84.465 -14.467 137.331 1.00 84.56 278 GLU A CA 1
ATOM 2243 C C . GLU A 1 278 ? -85.967 -14.469 137.605 1.00 84.56 278 GLU A C 1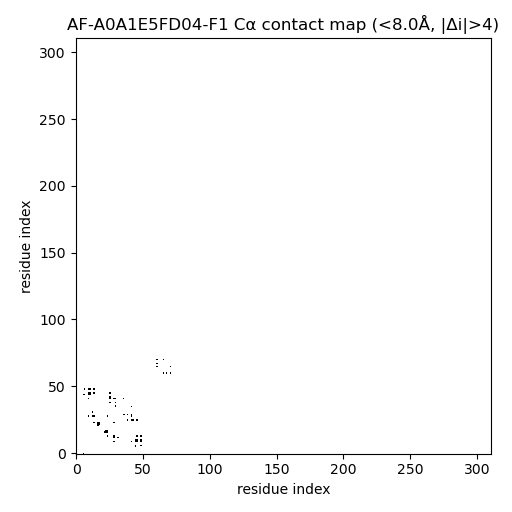
ATOM 2245 O O . GLU A 1 278 ? -86.372 -14.817 138.718 1.00 84.56 278 GLU A O 1
ATOM 2250 N N . ALA A 1 279 ? -86.789 -14.178 136.592 1.00 79.88 279 ALA A N 1
ATOM 2251 C CA . ALA A 1 279 ? -88.245 -14.235 136.678 1.00 79.88 279 ALA A CA 1
ATOM 2252 C C . ALA A 1 279 ? -88.727 -15.639 137.068 1.00 79.88 279 ALA A C 1
ATOM 2254 O O . ALA A 1 279 ? -89.596 -15.784 137.927 1.00 79.88 279 ALA A O 1
ATOM 2255 N N . LYS A 1 280 ? -88.124 -16.693 136.504 1.00 83.88 280 LYS A N 1
ATOM 2256 C CA . LYS A 1 280 ? -88.422 -18.083 136.869 1.00 83.88 280 LYS A CA 1
ATOM 2257 C C . LYS A 1 280 ? -88.054 -18.381 138.325 1.00 83.88 280 LYS A C 1
ATOM 2259 O O . LYS A 1 280 ? -88.832 -19.033 139.017 1.00 83.88 280 LYS A O 1
ATOM 2264 N N . SER A 1 281 ? -86.923 -17.868 138.816 1.00 79.69 281 SER A N 1
ATOM 2265 C CA . SER A 1 281 ? -86.523 -18.006 140.223 1.00 79.69 281 SER A CA 1
ATOM 2266 C C . SER A 1 281 ? -87.466 -17.248 141.167 1.00 79.69 281 SER A C 1
ATOM 2268 O O . SER A 1 281 ? -87.849 -17.768 142.215 1.00 79.69 281 SER A O 1
ATOM 2270 N N . GLN A 1 282 ? -87.909 -16.048 140.775 1.00 81.69 282 GLN A N 1
ATOM 2271 C CA . GLN A 1 282 ? -88.893 -15.266 141.520 1.00 81.69 282 GLN A CA 1
ATOM 2272 C C . GLN A 1 282 ? -90.236 -15.992 141.573 1.00 81.69 282 GLN A C 1
ATOM 2274 O O . GLN A 1 282 ? -90.846 -16.067 142.638 1.00 81.69 282 GLN A O 1
ATOM 2279 N N . LEU A 1 283 ? -90.668 -16.577 140.456 1.00 79.88 283 LEU A N 1
ATOM 2280 C CA . LEU A 1 283 ? -91.899 -17.357 140.373 1.00 79.88 283 LEU A CA 1
ATOM 2281 C C . LEU A 1 283 ? -91.822 -18.619 141.245 1.00 79.88 283 LEU A C 1
ATOM 2283 O O . LEU A 1 283 ? -92.773 -18.940 141.953 1.00 79.88 283 LEU A O 1
ATOM 2287 N N . GLN A 1 284 ? -90.668 -19.291 141.277 1.00 79.25 284 GLN A N 1
ATOM 2288 C CA . GLN A 1 284 ? -90.419 -20.425 142.168 1.00 79.25 284 GLN A CA 1
ATOM 2289 C C . GLN A 1 284 ? -90.434 -20.010 143.650 1.00 79.25 284 GLN A C 1
ATOM 2291 O O . GLN A 1 284 ? -91.060 -20.687 144.465 1.00 79.25 284 GLN A O 1
ATOM 2296 N N . ASN A 1 285 ? -89.827 -18.871 143.997 1.00 78.88 285 ASN A N 1
ATOM 2297 C CA . ASN A 1 285 ? -89.896 -18.295 145.344 1.00 78.88 285 ASN A CA 1
ATOM 2298 C C . ASN A 1 285 ? -91.336 -17.939 145.744 1.00 78.88 285 ASN A C 1
ATOM 2300 O O . ASN A 1 285 ? -91.759 -18.231 146.862 1.00 78.88 285 ASN A O 1
ATOM 2304 N N . GLN A 1 286 ? -92.115 -17.336 144.842 1.00 78.50 286 GLN A N 1
ATOM 2305 C CA . GLN A 1 286 ? -93.533 -17.061 145.085 1.00 78.50 286 GLN A CA 1
ATOM 2306 C C . GLN A 1 286 ? -94.337 -18.352 145.256 1.00 78.50 286 GLN A C 1
ATOM 2308 O O . GLN A 1 286 ? -95.156 -18.431 146.167 1.00 78.50 286 GLN A O 1
ATOM 2313 N N . SER A 1 287 ? -94.059 -19.384 144.457 1.00 74.62 287 SER A N 1
ATOM 2314 C CA . SER A 1 287 ? -94.687 -20.700 144.595 1.00 74.62 287 SER A CA 1
ATOM 2315 C C . SER A 1 287 ? -94.377 -21.350 145.947 1.00 74.62 287 SER A C 1
ATOM 2317 O O . SER A 1 287 ? -95.281 -21.897 146.572 1.00 74.62 287 SER A O 1
ATOM 2319 N N . GLN A 1 288 ? -93.136 -21.260 146.440 1.00 75.56 288 GLN A N 1
ATOM 2320 C CA . GLN A 1 288 ? -92.782 -21.731 147.787 1.00 75.56 288 GLN A CA 1
ATOM 2321 C C . GLN A 1 288 ? -93.494 -20.930 148.883 1.00 75.56 288 GLN A C 1
ATOM 2323 O O . GLN A 1 288 ? -93.935 -21.500 149.878 1.00 75.56 288 GLN A O 1
ATOM 2328 N N . LYS A 1 289 ? -93.641 -19.615 148.694 1.00 77.12 289 LYS A N 1
ATOM 2329 C CA . LYS A 1 289 ? -94.351 -18.732 149.627 1.00 77.12 289 LYS A CA 1
ATOM 2330 C C . LYS A 1 289 ? -95.859 -19.007 149.667 1.00 77.12 289 LYS A C 1
ATOM 2332 O O . LYS A 1 289 ? -96.472 -18.890 150.720 1.00 77.12 289 LYS A O 1
ATOM 2337 N N . ILE A 1 290 ? -96.454 -19.389 148.539 1.00 75.94 290 ILE A N 1
ATOM 2338 C CA . ILE A 1 290 ? -97.839 -19.871 148.477 1.00 75.94 290 ILE A CA 1
ATOM 2339 C C . ILE A 1 290 ? -97.961 -21.209 149.211 1.00 75.94 290 ILE A C 1
ATOM 2341 O O . ILE A 1 290 ? -98.843 -21.340 150.052 1.00 75.94 290 ILE A O 1
ATOM 2345 N N . GLY A 1 291 ? -97.038 -22.149 148.979 1.00 72.56 291 GLY A N 1
ATOM 2346 C CA . GLY A 1 291 ? -97.033 -23.436 149.681 1.00 72.56 291 GLY A CA 1
ATOM 2347 C C . GLY A 1 291 ? -96.960 -23.289 151.207 1.00 72.56 291 GLY A C 1
ATOM 2348 O O . GLY A 1 291 ? -97.704 -23.950 151.928 1.00 72.56 291 GLY A O 1
ATOM 2349 N N . SER A 1 292 ? -96.145 -22.360 151.717 1.00 73.69 292 SER A N 1
ATOM 2350 C CA . SER A 1 292 ? -96.086 -22.086 153.160 1.00 73.69 292 SER A CA 1
ATOM 2351 C C . SER A 1 292 ? -97.342 -21.390 153.701 1.00 73.69 292 SER A C 1
ATOM 2353 O O . SER A 1 292 ? -97.766 -21.670 154.822 1.00 73.69 292 SER A O 1
ATOM 2355 N N . LEU A 1 293 ? -97.991 -20.527 152.913 1.00 71.19 293 LEU A N 1
ATOM 2356 C CA . LEU A 1 293 ? -99.286 -19.933 153.271 1.00 71.19 293 LEU A CA 1
ATOM 2357 C C . LEU A 1 293 ? -100.418 -20.972 153.296 1.00 71.19 293 LEU A C 1
ATOM 2359 O O . LEU A 1 293 ? -101.296 -20.895 154.157 1.00 71.19 293 LEU A O 1
ATOM 2363 N N . GLU A 1 294 ? -100.399 -21.952 152.393 1.00 72.00 294 GLU A N 1
ATOM 2364 C CA . GLU A 1 294 ? -101.343 -23.074 152.387 1.00 72.00 294 GLU A CA 1
ATOM 2365 C C . GLU A 1 294 ? -101.175 -23.963 153.627 1.00 72.00 294 GLU A C 1
ATOM 2367 O O . GLU A 1 294 ? -102.172 -24.345 154.245 1.00 72.00 294 GLU A O 1
ATOM 2372 N N . GLU A 1 295 ? -99.937 -24.222 154.055 1.00 70.06 295 GLU A N 1
ATOM 2373 C CA . GLU A 1 295 ? -99.636 -24.934 155.306 1.00 70.06 295 GLU A CA 1
ATOM 2374 C C . GLU A 1 295 ? -100.157 -24.188 156.544 1.00 70.06 295 GLU A C 1
ATOM 2376 O O . GLU A 1 295 ? -100.784 -24.794 157.418 1.00 70.06 295 GLU A O 1
ATOM 2381 N N . ILE A 1 296 ? -99.975 -22.865 156.596 1.00 69.88 296 ILE A N 1
ATOM 2382 C CA . ILE A 1 296 ? -100.512 -22.011 157.669 1.00 69.88 296 ILE A CA 1
ATOM 2383 C C . ILE A 1 296 ? -102.046 -22.054 157.682 1.00 69.88 296 ILE A C 1
ATOM 2385 O O . ILE A 1 296 ? -102.656 -22.206 158.741 1.00 69.88 296 ILE A O 1
ATOM 2389 N N . ASN A 1 297 ? -102.690 -21.989 156.515 1.00 66.38 297 ASN A N 1
ATOM 2390 C CA . ASN A 1 297 ? -104.147 -22.078 156.418 1.00 66.38 297 ASN A CA 1
ATOM 2391 C C . ASN A 1 297 ? -104.681 -23.444 156.873 1.00 66.38 297 ASN A C 1
ATOM 2393 O O . ASN A 1 297 ? -105.710 -23.509 157.548 1.00 66.38 297 ASN A O 1
ATOM 2397 N N . GLN A 1 298 ? -103.982 -24.540 156.562 1.00 69.50 298 GLN A N 1
ATOM 2398 C CA . GLN A 1 298 ? -104.338 -25.862 157.084 1.00 69.50 298 GLN A CA 1
ATOM 2399 C C . GLN A 1 298 ? -104.191 -25.941 158.609 1.00 69.50 298 GLN A C 1
ATOM 2401 O O . GLN A 1 298 ? -105.031 -26.559 159.266 1.00 69.50 298 GLN A O 1
ATOM 2406 N N . GLN A 1 299 ? -103.170 -25.302 159.191 1.00 65.06 299 GLN A N 1
ATOM 2407 C CA . GLN A 1 299 ? -103.022 -25.219 160.647 1.00 65.06 299 GLN A CA 1
ATOM 2408 C C . GLN A 1 299 ? -104.143 -24.403 161.298 1.00 65.06 299 GLN A C 1
ATOM 2410 O O . GLN A 1 299 ? -104.696 -24.842 162.305 1.00 65.06 299 GLN A O 1
ATOM 2415 N N . HIS A 1 300 ? -104.527 -23.268 160.709 1.00 66.38 300 HIS A N 1
ATOM 2416 C CA . HIS A 1 300 ? -105.657 -22.465 161.183 1.00 66.38 300 HIS A CA 1
ATOM 2417 C C . HIS A 1 300 ? -106.974 -23.246 161.124 1.00 66.38 300 HIS A C 1
ATOM 2419 O O . HIS A 1 300 ? -107.752 -23.202 162.074 1.00 66.38 300 HIS A O 1
ATOM 2425 N N . LYS A 1 301 ? -107.191 -24.031 160.062 1.00 68.25 301 LYS A N 1
ATOM 2426 C CA . LYS A 1 301 ? -108.382 -24.878 159.922 1.00 68.25 301 LYS A CA 1
ATOM 2427 C C . LYS A 1 301 ? -108.467 -25.945 161.022 1.00 68.25 301 LYS A C 1
ATOM 2429 O O . LYS A 1 301 ? -109.493 -26.062 161.675 1.00 68.25 301 LYS A O 1
ATOM 2434 N N . ARG A 1 302 ? -107.347 -26.607 161.343 1.00 62.38 302 ARG A N 1
ATOM 2435 C CA . ARG A 1 302 ? -107.256 -27.556 162.475 1.00 62.38 302 ARG A CA 1
ATOM 2436 C C . ARG A 1 302 ? -107.453 -26.903 163.848 1.00 62.38 302 ARG A C 1
ATOM 2438 O O . ARG A 1 302 ? -107.792 -27.591 164.807 1.00 62.38 302 ARG A O 1
ATOM 2445 N N . TYR A 1 303 ? -107.172 -25.606 163.969 1.00 60.03 303 TYR A N 1
ATOM 2446 C CA . TYR A 1 303 ? -107.370 -24.848 165.205 1.00 60.03 303 TYR A CA 1
ATOM 2447 C C . TYR A 1 303 ? -108.841 -24.462 165.407 1.00 60.03 303 TYR A C 1
ATOM 2449 O O . TYR A 1 303 ? -109.317 -24.464 166.539 1.00 60.03 303 TYR A O 1
ATOM 2457 N N . ILE A 1 304 ? -109.552 -24.173 164.313 1.00 60.75 304 ILE A N 1
ATOM 2458 C CA . ILE A 1 304 ? -110.993 -23.885 164.305 1.00 60.75 304 ILE A CA 1
ATOM 2459 C C . ILE A 1 304 ? -111.787 -25.146 164.661 1.00 60.75 304 ILE A C 1
ATOM 2461 O O . ILE A 1 304 ? -112.605 -25.091 165.573 1.00 60.75 304 ILE A O 1
ATOM 2465 N N . ASP A 1 305 ? -111.450 -26.294 164.064 1.00 61.75 305 ASP A N 1
ATOM 2466 C CA . ASP A 1 305 ? -112.131 -27.568 164.348 1.00 61.75 305 ASP A CA 1
ATOM 2467 C C . ASP A 1 305 ? -112.007 -27.986 165.833 1.00 61.75 305 ASP A C 1
ATOM 2469 O O . ASP A 1 305 ? -112.893 -28.625 166.390 1.00 61.75 305 ASP A O 1
ATOM 2473 N N . LYS A 1 306 ? -110.933 -27.573 166.525 1.00 60.41 306 LYS A N 1
ATOM 2474 C CA . LYS A 1 306 ? -110.737 -27.837 167.965 1.00 60.41 306 LYS A CA 1
ATOM 2475 C C . LYS A 1 306 ? -111.553 -26.940 168.900 1.00 60.41 306 LYS A C 1
ATOM 2477 O O . LYS A 1 306 ? -111.689 -27.280 170.072 1.00 60.41 306 LYS A O 1
ATOM 2482 N N . LEU A 1 307 ? -112.039 -25.792 168.429 1.00 57.19 307 LEU A N 1
ATOM 2483 C CA . LEU A 1 307 ? -112.847 -24.864 169.231 1.00 57.19 307 LEU A CA 1
ATOM 2484 C C . LEU A 1 307 ? -114.340 -25.230 169.223 1.00 57.19 307 LEU A C 1
ATOM 2486 O O . LEU A 1 307 ? -115.066 -24.778 170.104 1.00 57.19 307 LEU A O 1
ATOM 2490 N N . GLU A 1 308 ? -114.784 -26.069 168.283 1.00 58.09 308 GLU A N 1
ATOM 2491 C CA . GLU A 1 308 ? -116.192 -26.461 168.135 1.00 58.09 308 GLU A CA 1
ATOM 2492 C C . GLU A 1 308 ? -116.597 -27.694 168.977 1.00 58.09 308 GLU A C 1
ATOM 2494 O O . GLU A 1 308 ? -117.782 -27.878 169.230 1.00 58.09 308 GLU A O 1
ATOM 2499 N N . GLU A 1 309 ? -115.657 -28.495 169.501 1.00 57.09 309 GLU A N 1
ATOM 2500 C CA . GLU A 1 309 ? -115.954 -29.749 170.237 1.00 57.09 309 GLU A CA 1
ATOM 2501 C C . GLU A 1 309 ? -116.056 -29.626 171.780 1.00 57.09 309 GLU A C 1
ATOM 2503 O O . GLU A 1 309 ? -116.152 -30.638 172.473 1.00 57.09 309 GLU A O 1
ATOM 2508 N N . ALA A 1 310 ? -116.056 -28.416 172.357 1.00 49.75 310 ALA A N 1
ATOM 2509 C CA . ALA A 1 310 ? -116.183 -28.221 173.816 1.00 49.75 310 ALA A CA 1
ATOM 2510 C C . ALA A 1 310 ? -117.353 -27.311 174.260 1.00 49.75 310 ALA A C 1
ATOM 2512 O O . ALA A 1 310 ? -117.346 -26.812 175.389 1.00 49.75 310 ALA A O 1
ATOM 2513 N N . SER A 1 311 ? -118.352 -27.110 173.391 1.00 49.50 311 SER A N 1
ATOM 2514 C CA . SER A 1 311 ? -119.719 -26.673 173.752 1.00 49.50 311 SER A CA 1
ATOM 2515 C C . SER A 1 311 ? -120.681 -27.854 173.675 1.00 49.50 311 SER A C 1
ATOM 2517 O O . SER A 1 311 ? -121.668 -27.846 174.441 1.00 49.50 311 SER A O 1
#

Foldseek 3Di:
DPLVVVLVLLLVVQVVCVVVVHDDDLVVSCVVPVPDPDSVSSVVSVVVSVVVVVVVVVVVVVVVVDDPVVVVVVVVVVVVVVVVVVVVVVVVVVVVVVVVVVVVVVVVVVVVVVVVVVVVVVVVVVVVVVVVVVVVVVVVVVVVVVVVVVVVVVVVVVVVVVVVVVVVVVVVVVVVVVVVVVVVVVVVVVVVVVVVVVVVVVVVVVVVVVVVVVVVVVVVVVVVVVVVVVVVVVVVVVVVVVVVVVVVVVVVVVVVVVVVVVVVVVVVVVVVVVVVVVVVVVVVVVVVVVVVVVVVVVVVVVVVVVVPPPD

Radius of gyration: 116.56 Å; Cα contacts (8 Å, |Δi|>4): 38; chains: 1; bounding box: 216×68×300 Å

Secondary structure (DSSP, 8-state):
--HHHHHHHHHHHHHHHHHTT----HHHHHHT-TT---HHHHHHHHHHHHHHHHHHHHHHHHHTT--HHHHHHHHHHHHHHHHHHHHHHHHHHHHHHHHHHHHHHHHHHHHHHHHHHHHHHHHHHHHHHHHHHHHHHHHHHHHHHHHHHHHHHHHHHHHHHHHHHHHHHHHHHHHHHHHHHHHHHHHHHHHHHHHHHHHHHHHHHHHHHHHHHHHHHHHHHHHHHHHHHHHHHHHHHHHHHHHHHHHHHHHHHHHHHHHHHHHHHHHHHHHHHHHHHHHHHHHHHHHHHHHHHHHHHHHHHHHHHTTSTT-